Protein AF-0000000085130234 (afdb_homodimer)

Nearest PDB structures (foldseek):
  3f6w-assembly1_A  TM=7.102E-01  e=3.636E-02  Pseudomonas syringae pv. tomato str. DC3000
  6tri-assembly1_B  TM=8.524E-01  e=2.942E-01  Lactococcus phage TP901-1
  3f52-assembly1_A  TM=6.530E-01  e=8.769E-02  Corynebacterium glutamicum
  2axv-assembly1_D  TM=6.036E-01  e=2.019E+00  Enterococcus faecalis
  2grm-assembly2_C-5  TM=6.026E-01  e=2.967E+00  Enterococcus faecalis

Sequence (198 aa):
MPLIELIDKAVAAAGSQVKLAEKMGVKQQEVSSWRTGKRYCTTPTRIELCKIADYDLKVALVEQVIEGLDATDEVQADAAKMLRAVVDAFPNAGYWRRLMPLIELIDKAVAAAGSQVKLAEKMGVKQQEVSSWRTGKRYCTTPTRIELCKIADYDLKVALVEQVIEGLDATDEVQADAAKMLRAVVDAFPNAGYWRRL

InterPro domains:
  IPR001387 Cro/C1-type, helix-turn-helix domain [cd00093] (16-63)
  IPR010982 Lambda repressor-like, DNA-binding domain superfamily [G3DSA:1.10.260.40] (5-67)
  IPR010982 Lambda repressor-like, DNA-binding domain superfamily [SSF47413] (12-58)
  IPR031856 Bacterial antitoxin YdaS-like [PF15943] (7-40)

Structure (mmCIF, N/CA/C/O backbone):
data_AF-0000000085130234-model_v1
#
loop_
_entity.id
_entity.type
_entity.pdbx_description
1 polymer 'Uncharacterized protein'
#
loop_
_atom_site.group_PDB
_atom_site.id
_atom_site.type_symbol
_atom_site.label_atom_id
_atom_site.label_alt_id
_atom_site.label_comp_id
_atom_site.label_asym_id
_atom_site.label_entity_id
_atom_site.label_seq_id
_atom_site.pdbx_PDB_ins_code
_atom_site.Cartn_x
_atom_site.Cartn_y
_atom_site.Cartn_z
_atom_site.occupancy
_atom_site.B_iso_or_equiv
_atom_site.auth_seq_id
_atom_site.auth_comp_id
_atom_site.auth_asym_id
_atom_site.auth_atom_id
_atom_site.pdbx_PDB_model_num
ATOM 1 N N . MET A 1 1 ? 3.146 -6.422 -12.055 1 87.94 1 MET A N 1
ATOM 2 C CA . MET A 1 1 ? 2.205 -6.891 -13.062 1 87.94 1 MET A CA 1
ATOM 3 C C . MET A 1 1 ? 0.786 -6.434 -12.742 1 87.94 1 MET A C 1
ATOM 5 O O . MET A 1 1 ? 0.465 -6.168 -11.578 1 87.94 1 MET A O 1
ATOM 9 N N . PRO A 1 2 ? -0.104 -6.332 -13.898 1 92.5 2 PRO A N 1
ATOM 10 C CA . PRO A 1 2 ? -1.509 -6.02 -13.625 1 92.5 2 PRO A CA 1
ATOM 11 C C . PRO A 1 2 ? -2.205 -7.102 -12.797 1 92.5 2 PRO A C 1
ATOM 13 O O . PRO A 1 2 ? -1.809 -8.266 -12.844 1 92.5 2 PRO A O 1
ATOM 16 N N . LEU A 1 3 ? -3.205 -6.676 -12.023 1 94.75 3 LEU A N 1
ATOM 17 C CA . LEU A 1 3 ? -3.908 -7.598 -11.133 1 94.75 3 LEU A CA 1
ATOM 18 C C . LEU A 1 3 ? -4.449 -8.789 -11.914 1 94.75 3 LEU A C 1
ATOM 20 O O . LEU A 1 3 ? -4.352 -9.93 -11.453 1 94.75 3 LEU A O 1
ATOM 24 N N . ILE A 1 4 ? -5.023 -8.562 -13.07 1 95.75 4 ILE A N 1
ATOM 25 C CA . ILE A 1 4 ? -5.629 -9.625 -13.867 1 95.75 4 ILE A CA 1
ATOM 26 C C . ILE A 1 4 ? -4.578 -10.688 -14.203 1 95.75 4 ILE A C 1
ATOM 28 O O . ILE A 1 4 ? -4.875 -11.883 -14.211 1 95.75 4 ILE A O 1
ATOM 32 N N . GLU A 1 5 ? -3.385 -10.305 -14.492 1 96.06 5 GLU A N 1
ATOM 33 C CA . GLU A 1 5 ? -2.301 -11.242 -14.781 1 96.06 5 GLU A CA 1
ATOM 34 C C . GLU A 1 5 ? -1.93 -12.055 -13.539 1 96.06 5 GLU A C 1
ATOM 36 O O . GLU A 1 5 ? -1.642 -13.25 -13.633 1 96.06 5 GLU A O 1
ATOM 41 N N . LEU A 1 6 ? -1.882 -11.391 -12.391 1 96.31 6 LEU A N 1
ATOM 42 C CA . LEU A 1 6 ? -1.612 -12.102 -11.141 1 96.31 6 LEU A CA 1
ATOM 43 C C . LEU A 1 6 ? -2.674 -13.164 -10.883 1 96.31 6 LEU A C 1
ATOM 45 O O . LEU A 1 6 ? -2.348 -14.281 -10.484 1 96.31 6 LEU A O 1
ATOM 49 N N . ILE A 1 7 ? -3.916 -12.789 -11.141 1 97.44 7 ILE A N 1
ATOM 50 C CA . ILE A 1 7 ? -5.02 -13.727 -10.922 1 97.44 7 ILE A CA 1
ATOM 51 C C . ILE A 1 7 ? -4.91 -14.891 -11.898 1 97.44 7 ILE A C 1
ATOM 53 O O . ILE A 1 7 ? -5.078 -16.047 -11.508 1 97.44 7 ILE A O 1
ATOM 57 N N . ASP A 1 8 ? -4.602 -14.594 -13.094 1 96.88 8 ASP A N 1
ATOM 58 C CA . ASP A 1 8 ? -4.449 -15.656 -14.094 1 96.88 8 ASP A CA 1
ATOM 59 C C . ASP A 1 8 ? -3.326 -16.609 -13.711 1 96.88 8 ASP A C 1
ATOM 61 O O . ASP A 1 8 ? -3.457 -17.828 -13.875 1 96.88 8 ASP A O 1
ATOM 65 N N . LYS A 1 9 ? -2.271 -16.125 -13.227 1 97.06 9 LYS A N 1
ATOM 66 C CA . LYS A 1 9 ? -1.172 -16.953 -12.758 1 97.06 9 LYS A CA 1
ATOM 67 C C . LYS A 1 9 ? -1.61 -17.844 -11.594 1 97.06 9 LYS A C 1
ATOM 69 O O . LYS A 1 9 ? -1.234 -19.016 -11.516 1 97.06 9 LYS A O 1
ATOM 74 N N . ALA A 1 10 ? -2.363 -17.266 -10.719 1 97.81 10 ALA A N 1
ATOM 75 C CA . ALA A 1 10 ? -2.873 -18.031 -9.578 1 97.81 10 ALA A CA 1
ATOM 76 C C . ALA A 1 10 ? -3.822 -19.125 -10.039 1 97.81 10 ALA A C 1
ATOM 78 O O . ALA A 1 10 ? -3.785 -20.25 -9.516 1 97.81 10 ALA A O 1
ATOM 79 N N . VAL A 1 11 ? -4.629 -18.797 -11.023 1 97.56 11 VAL A N 1
ATOM 80 C CA . VAL A 1 11 ? -5.562 -19.781 -11.578 1 97.56 11 VAL A CA 1
ATOM 81 C C . VAL A 1 11 ? -4.789 -20.922 -12.227 1 97.56 11 VAL A C 1
ATOM 83 O O . VAL A 1 11 ? -5.102 -22.094 -12 1 97.56 11 VAL A O 1
ATOM 86 N N . ALA A 1 12 ? -3.797 -20.547 -12.953 1 97.88 12 ALA A N 1
ATOM 87 C CA . ALA A 1 12 ? -2.969 -21.562 -13.602 1 97.88 12 ALA A CA 1
ATOM 88 C C . ALA A 1 12 ? -2.297 -22.469 -12.57 1 97.88 12 ALA A C 1
ATOM 90 O O . ALA A 1 12 ? -2.266 -23.688 -12.734 1 97.88 12 ALA A O 1
ATOM 91 N N . ALA A 1 13 ? -1.809 -21.922 -11.562 1 97.62 13 ALA A N 1
ATOM 92 C CA . ALA A 1 13 ? -1.138 -22.672 -10.5 1 97.62 13 ALA A CA 1
ATOM 93 C C . ALA A 1 13 ? -2.119 -23.578 -9.766 1 97.62 13 ALA A C 1
ATOM 95 O O . ALA A 1 13 ? -1.769 -24.703 -9.367 1 97.62 13 ALA A O 1
ATOM 96 N N . ALA A 1 14 ? -3.32 -23.062 -9.594 1 97.69 14 ALA A N 1
ATOM 97 C CA . ALA A 1 14 ? -4.34 -23.828 -8.883 1 97.69 14 ALA A CA 1
ATOM 98 C C . ALA A 1 14 ? -4.934 -24.906 -9.781 1 97.69 14 ALA A C 1
ATOM 100 O O . ALA A 1 14 ? -5.418 -25.922 -9.289 1 97.69 14 ALA A O 1
ATOM 101 N N . GLY A 1 15 ? -4.984 -24.609 -11.039 1 97.94 15 GLY A N 1
ATOM 102 C CA . GLY A 1 15 ? -5.508 -25.562 -12.016 1 97.94 15 GLY A CA 1
ATOM 103 C C . GLY A 1 15 ? -6.758 -25.062 -12.711 1 97.94 15 GLY A C 1
ATOM 104 O O . GLY A 1 15 ? -7.051 -25.469 -13.836 1 97.94 15 GLY A O 1
ATOM 105 N N . SER A 1 16 ? -7.578 -24.297 -11.992 1 97.44 16 SER A N 1
ATOM 106 C CA . SER A 1 16 ? -8.781 -23.688 -12.547 1 97.44 16 SER A CA 1
ATOM 107 C C . SER A 1 16 ? -9.297 -22.562 -11.648 1 97.44 16 SER A C 1
ATOM 109 O O . SER A 1 16 ? -8.828 -22.406 -10.523 1 97.44 16 SER A O 1
ATOM 111 N N . GLN A 1 17 ? -10.164 -21.766 -12.258 1 97.38 17 GLN A N 1
ATOM 112 C CA . GLN A 1 17 ? -10.758 -20.688 -11.469 1 97.38 17 GLN A CA 1
ATOM 113 C C . GLN A 1 17 ? -11.523 -21.25 -10.266 1 97.38 17 GLN A C 1
ATOM 115 O O . GLN A 1 17 ? -11.477 -20.672 -9.18 1 97.38 17 GLN A O 1
ATOM 120 N N . VAL A 1 18 ? -12.211 -22.391 -10.453 1 97.44 18 VAL A N 1
ATOM 121 C CA . VAL A 1 18 ? -12.969 -23.047 -9.391 1 97.44 18 VAL A CA 1
ATOM 122 C C . VAL A 1 18 ? -12.023 -23.516 -8.289 1 97.44 18 VAL A C 1
ATOM 124 O O . VAL A 1 18 ? -12.289 -23.297 -7.105 1 97.44 18 VAL A O 1
ATOM 127 N N . LYS A 1 19 ? -10.961 -24.062 -8.672 1 98.19 19 LYS A N 1
ATOM 128 C CA . LYS A 1 19 ? -9.984 -24.578 -7.715 1 98.19 19 LYS A CA 1
ATOM 129 C C . LYS A 1 19 ? -9.32 -23.438 -6.953 1 98.19 19 LYS A C 1
ATOM 131 O O . LYS A 1 19 ? -9.039 -23.562 -5.758 1 98.19 19 LYS A O 1
ATOM 136 N N . LEU A 1 20 ? -9.047 -22.391 -7.656 1 98.31 20 LEU A N 1
ATOM 137 C CA . LEU A 1 20 ? -8.492 -21.203 -6.992 1 98.31 20 LEU A CA 1
ATOM 138 C C . LEU A 1 20 ? -9.445 -20.703 -5.91 1 98.31 20 LEU A C 1
ATOM 140 O O . LEU A 1 20 ? -9.023 -20.422 -4.785 1 98.31 20 LEU A O 1
ATOM 144 N N . ALA A 1 21 ? -10.703 -20.578 -6.25 1 98.19 21 ALA A N 1
ATOM 145 C CA . ALA A 1 21 ? -11.719 -20.109 -5.309 1 98.19 21 ALA A CA 1
ATOM 146 C C . ALA A 1 21 ? -11.766 -21 -4.066 1 98.19 21 ALA A C 1
ATOM 148 O O . ALA A 1 21 ? -11.836 -20.5 -2.941 1 98.19 21 ALA A O 1
ATOM 149 N N . GLU A 1 22 ? -11.68 -22.281 -4.25 1 97.81 22 GLU A N 1
ATOM 150 C CA . GLU A 1 22 ? -11.688 -23.234 -3.15 1 97.81 22 GLU A CA 1
ATOM 151 C C . GLU A 1 22 ? -10.477 -23.047 -2.242 1 97.81 22 GLU A C 1
ATOM 153 O O . GLU A 1 22 ? -10.609 -23.016 -1.017 1 97.81 22 GLU A O 1
ATOM 158 N N . LYS A 1 23 ? -9.328 -22.875 -2.873 1 97.19 23 LYS A N 1
ATOM 159 C CA . LYS A 1 23 ? -8.094 -22.672 -2.121 1 97.19 23 LYS A CA 1
ATOM 160 C C . LYS A 1 23 ? -8.164 -21.406 -1.274 1 97.19 23 LYS A C 1
ATOM 162 O O . LYS A 1 23 ? -7.594 -21.359 -0.182 1 97.19 23 LYS A O 1
ATOM 167 N N . MET A 1 24 ? -8.891 -20.453 -1.764 1 97.31 24 MET A N 1
ATOM 168 C CA . MET A 1 24 ? -8.961 -19.172 -1.089 1 97.31 24 MET A CA 1
ATOM 169 C C . MET A 1 24 ? -10.164 -19.109 -0.146 1 97.31 24 MET A C 1
ATOM 171 O O . MET A 1 24 ? -10.328 -18.141 0.597 1 97.31 24 MET A O 1
ATOM 175 N N . GLY A 1 25 ? -10.977 -20.062 -0.188 1 97.38 25 GLY A N 1
ATOM 176 C CA . GLY A 1 25 ? -12.141 -20.125 0.684 1 97.38 25 GLY A CA 1
ATOM 177 C C . GLY A 1 25 ? -13.234 -19.141 0.291 1 97.38 25 GLY A C 1
ATOM 178 O O . GLY A 1 25 ? -13.898 -18.562 1.154 1 97.38 25 GLY A O 1
ATOM 179 N N . VAL A 1 26 ? -13.344 -18.875 -0.995 1 97.25 26 VAL A N 1
ATOM 180 C CA . VAL A 1 26 ? -14.359 -17.953 -1.49 1 97.25 26 VAL A CA 1
ATOM 181 C C . VAL A 1 26 ? -15.164 -18.609 -2.602 1 97.25 26 VAL A C 1
ATOM 183 O O . VAL A 1 26 ? -14.859 -19.734 -3.016 1 97.25 26 VAL A O 1
ATOM 186 N N . LYS A 1 27 ? -16.141 -17.984 -3.033 1 97.06 27 LYS A N 1
ATOM 187 C CA . LYS A 1 27 ? -16.906 -18.438 -4.184 1 97.06 27 LYS A CA 1
ATOM 188 C C . LYS A 1 27 ? -16.234 -18.062 -5.492 1 97.06 27 LYS A C 1
ATOM 190 O O . LYS A 1 27 ? -15.57 -17.016 -5.578 1 97.06 27 LYS A O 1
ATOM 195 N N . GLN A 1 28 ? -16.484 -18.875 -6.496 1 95.5 28 GLN A N 1
ATOM 196 C CA . GLN A 1 28 ? -15.891 -18.625 -7.805 1 95.5 28 GLN A CA 1
ATOM 197 C C . GLN A 1 28 ? -16.281 -17.25 -8.336 1 95.5 28 GLN A C 1
ATOM 199 O O . GLN A 1 28 ? -15.5 -16.594 -9.023 1 95.5 28 GLN A O 1
ATOM 204 N N . GLN A 1 29 ? -17.422 -16.812 -7.945 1 96.69 29 GLN A N 1
ATOM 205 C CA . GLN A 1 29 ? -17.922 -15.516 -8.383 1 96.69 29 GLN A CA 1
ATOM 206 C C . GLN A 1 29 ? -17.031 -14.391 -7.875 1 96.69 29 GLN A C 1
ATOM 208 O O . GLN A 1 29 ? -16.922 -13.344 -8.516 1 96.69 29 GLN A O 1
ATOM 213 N N . GLU A 1 30 ? -16.438 -14.578 -6.754 1 96.81 30 GLU A N 1
ATOM 214 C CA . GLU A 1 30 ? -15.539 -13.57 -6.195 1 96.81 30 GLU A CA 1
ATOM 215 C C . GLU A 1 30 ? -14.281 -13.422 -7.043 1 96.81 30 GLU A C 1
ATOM 217 O O . GLU A 1 30 ? -13.844 -12.297 -7.32 1 96.81 30 GLU A O 1
ATOM 222 N N . VAL A 1 31 ? -13.766 -14.531 -7.441 1 96.88 31 VAL A N 1
ATOM 223 C CA . VAL A 1 31 ? -12.586 -14.516 -8.297 1 96.88 31 VAL A CA 1
ATOM 224 C C . VAL A 1 31 ? -12.914 -13.797 -9.609 1 96.88 31 VAL A C 1
ATOM 226 O O . VAL A 1 31 ? -12.148 -12.961 -10.078 1 96.88 31 VAL A O 1
ATOM 229 N N . SER A 1 32 ? -14.031 -14.117 -10.141 1 95.69 32 SER A N 1
ATOM 230 C CA . SER A 1 32 ? -14.484 -13.469 -11.367 1 95.69 32 SER A CA 1
ATOM 231 C C . SER A 1 32 ? -14.625 -11.961 -11.172 1 95.69 32 SER A C 1
ATOM 233 O O . SER A 1 32 ? -14.25 -11.18 -12.047 1 95.69 32 SER A O 1
ATOM 235 N N . SER A 1 33 ? -15.164 -11.594 -10.039 1 96.44 33 SER A N 1
ATOM 236 C CA . SER A 1 33 ? -15.383 -10.18 -9.75 1 96.44 33 SER A CA 1
ATOM 237 C C . SER A 1 33 ? -14.062 -9.422 -9.648 1 96.44 33 SER A C 1
ATOM 239 O O . SER A 1 33 ? -13.977 -8.266 -10.047 1 96.44 33 SER A O 1
ATOM 241 N N . TRP A 1 34 ? -13.023 -10.031 -9.172 1 95.31 34 TRP A N 1
ATOM 242 C CA . TRP A 1 34 ? -11.703 -9.406 -9.148 1 95.31 34 TRP A CA 1
ATOM 243 C C . TRP A 1 34 ? -11.141 -9.266 -10.562 1 95.31 34 TRP A C 1
ATOM 245 O O . TRP A 1 34 ? -10.602 -8.219 -10.922 1 95.31 34 TRP A O 1
ATOM 255 N N . ARG A 1 35 ? -11.344 -10.297 -11.312 1 93.19 35 ARG A N 1
ATOM 256 C CA . ARG A 1 35 ? -10.812 -10.344 -12.672 1 93.19 35 ARG A CA 1
ATOM 257 C C . ARG A 1 35 ? -11.438 -9.258 -13.547 1 93.19 35 ARG A C 1
ATOM 259 O O . ARG A 1 35 ? -10.758 -8.672 -14.391 1 93.19 35 ARG A O 1
ATOM 266 N N . THR A 1 36 ? -12.703 -8.984 -13.258 1 92.94 36 THR A N 1
ATOM 267 C CA . THR A 1 36 ? -13.43 -8.031 -14.094 1 92.94 36 THR A CA 1
ATOM 268 C C . THR A 1 36 ? -13.406 -6.641 -13.469 1 92.94 36 THR A C 1
ATOM 270 O O . THR A 1 36 ? -13.93 -5.688 -14.055 1 92.94 36 THR A O 1
ATOM 273 N N . GLY A 1 37 ? -12.867 -6.551 -12.312 1 91 37 GLY A N 1
ATOM 274 C CA . GLY A 1 37 ? -12.766 -5.254 -11.664 1 91 37 GLY A CA 1
ATOM 275 C C . GLY A 1 37 ? -14.023 -4.863 -10.914 1 91 37 GLY A C 1
ATOM 276 O O . GLY A 1 37 ? -14.125 -3.74 -10.414 1 91 37 GLY A O 1
ATOM 277 N N . LYS A 1 38 ? -14.93 -5.715 -10.789 1 93.94 38 LYS A N 1
ATOM 278 C CA . LYS A 1 38 ? -16.188 -5.438 -10.086 1 93.94 38 LYS A CA 1
ATOM 279 C C . LYS A 1 38 ? -15.969 -5.367 -8.578 1 93.94 38 LYS A C 1
ATOM 281 O O . LYS A 1 38 ? -16.75 -4.734 -7.863 1 93.94 38 LYS A O 1
ATOM 286 N N . ARG A 1 39 ? -14.969 -6.051 -8.055 1 93.19 39 ARG A N 1
ATOM 287 C CA . ARG A 1 39 ? -14.602 -6.02 -6.645 1 93.19 39 ARG A CA 1
ATOM 288 C C . ARG A 1 39 ? -13.141 -5.629 -6.469 1 93.19 39 ARG A C 1
ATOM 290 O O . ARG A 1 39 ? -12.281 -6.07 -7.23 1 93.19 39 ARG A O 1
ATOM 297 N N . TYR A 1 40 ? -12.992 -4.883 -5.516 1 90.31 40 TYR A N 1
ATOM 298 C CA . TYR A 1 40 ? -11.633 -4.477 -5.188 1 90.31 40 TYR A CA 1
ATOM 299 C C . TYR A 1 40 ? -10.859 -5.621 -4.543 1 90.31 40 TYR A C 1
ATOM 301 O O . TYR A 1 40 ? -11.406 -6.348 -3.707 1 90.31 40 TYR A O 1
ATOM 309 N N . CYS A 1 41 ? -9.617 -5.789 -5.023 1 94.19 41 CYS A N 1
ATOM 310 C CA . CYS A 1 41 ? -8.727 -6.773 -4.426 1 94.19 41 CYS A CA 1
ATOM 311 C C . CYS A 1 41 ? -8.07 -6.223 -3.164 1 94.19 41 CYS A C 1
ATOM 313 O O . CYS A 1 41 ? -7.203 -5.352 -3.238 1 94.19 41 CYS A O 1
ATOM 315 N N . THR A 1 42 ? -8.453 -6.742 -2.068 1 93.12 42 THR A N 1
ATOM 316 C CA . THR A 1 42 ? -7.887 -6.262 -0.812 1 93.12 42 THR A CA 1
ATOM 317 C C . THR A 1 42 ? -6.453 -6.758 -0.639 1 93.12 42 THR A C 1
ATOM 319 O O . THR A 1 42 ? -6 -7.633 -1.378 1 93.12 42 THR A O 1
ATOM 322 N N . THR A 1 43 ? -5.805 -6.121 0.295 1 93.69 43 THR A N 1
ATOM 323 C CA . THR A 1 43 ? -4.418 -6.508 0.538 1 93.69 43 THR A CA 1
ATOM 324 C C . THR A 1 43 ? -4.328 -7.969 0.969 1 93.69 43 THR A C 1
ATOM 326 O O . THR A 1 43 ? -3.529 -8.734 0.425 1 93.69 43 THR A O 1
ATOM 329 N N . PRO A 1 44 ? -5.199 -8.461 1.855 1 94.19 44 PRO A N 1
ATOM 330 C CA . PRO A 1 44 ? -5.141 -9.883 2.205 1 94.19 44 PRO A CA 1
ATOM 331 C C . PRO A 1 44 ? -5.367 -10.797 1.003 1 94.19 44 PRO A C 1
ATOM 333 O O . PRO A 1 44 ? -4.695 -11.82 0.863 1 94.19 44 PRO A O 1
ATOM 336 N N . THR A 1 45 ? -6.273 -10.398 0.211 1 96 45 THR A N 1
ATOM 337 C CA . THR A 1 45 ? -6.527 -11.18 -0.997 1 96 45 THR A CA 1
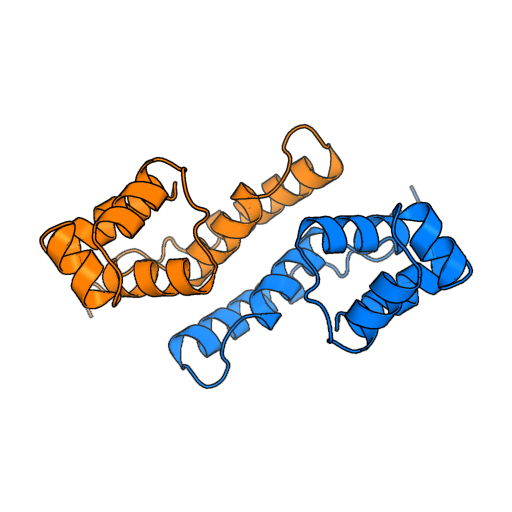ATOM 338 C C . THR A 1 45 ? -5.293 -11.211 -1.893 1 96 45 THR A C 1
ATOM 340 O O . THR A 1 45 ? -4.906 -12.266 -2.393 1 96 45 THR A O 1
ATOM 343 N N . ARG A 1 46 ? -4.676 -10.086 -2.072 1 96.38 46 ARG A N 1
ATOM 344 C CA . ARG A 1 46 ? -3.475 -9.984 -2.898 1 96.38 46 ARG A CA 1
ATOM 345 C C . ARG A 1 46 ? -2.357 -10.859 -2.348 1 96.38 46 ARG A C 1
ATOM 347 O O . ARG A 1 46 ? -1.645 -11.523 -3.107 1 96.38 46 ARG A O 1
ATOM 354 N N . ILE A 1 47 ? -2.281 -10.906 -1.133 1 96.56 47 ILE A N 1
ATOM 355 C CA . ILE A 1 47 ? -1.272 -11.727 -0.474 1 96.56 47 ILE A CA 1
ATOM 356 C C . ILE A 1 47 ? -1.516 -13.203 -0.801 1 96.56 47 ILE A C 1
ATOM 358 O O . ILE A 1 47 ? -0.592 -13.914 -1.193 1 96.56 47 ILE A O 1
ATOM 362 N N . GLU A 1 48 ? -2.742 -13.594 -0.674 1 96.69 48 GLU A N 1
ATOM 363 C CA . GLU A 1 48 ? -3.078 -14.984 -0.958 1 96.69 48 GLU A CA 1
ATOM 364 C C . GLU A 1 48 ? -2.816 -15.328 -2.422 1 96.69 48 GLU A C 1
ATOM 366 O O . GLU A 1 48 ? -2.291 -16.391 -2.73 1 96.69 48 GLU A O 1
ATOM 371 N N . LEU A 1 49 ? -3.162 -14.445 -3.23 1 97.31 49 LEU A N 1
ATOM 372 C CA . LEU A 1 49 ? -2.922 -14.641 -4.656 1 97.31 49 LEU A CA 1
ATOM 373 C C . LEU A 1 49 ? -1.431 -14.781 -4.941 1 97.31 49 LEU A C 1
ATOM 375 O O . LEU A 1 49 ? -1.024 -15.633 -5.734 1 97.31 49 LEU A O 1
ATOM 379 N N . CYS A 1 50 ? -0.672 -13.992 -4.312 1 96.31 50 CYS A N 1
ATOM 380 C CA . CYS A 1 50 ? 0.773 -14.055 -4.5 1 96.31 50 CYS A CA 1
ATOM 381 C C . CYS A 1 50 ? 1.326 -15.398 -4.047 1 96.31 50 CYS A C 1
ATOM 383 O O . CYS A 1 50 ? 2.182 -15.984 -4.715 1 96.31 50 CYS A O 1
ATOM 385 N N . LYS A 1 51 ? 0.814 -15.875 -2.953 1 95.88 51 LYS A N 1
ATOM 386 C CA . LYS A 1 51 ? 1.26 -17.156 -2.43 1 95.88 51 LYS A CA 1
ATOM 387 C C . LYS A 1 51 ? 0.974 -18.281 -3.422 1 95.88 51 LYS A C 1
ATOM 389 O O . LYS A 1 51 ? 1.844 -19.109 -3.697 1 95.88 51 LYS A O 1
ATOM 394 N N . ILE A 1 52 ? -0.171 -18.25 -3.951 1 96.88 52 ILE A N 1
ATOM 395 C CA . ILE A 1 52 ? -0.601 -19.328 -4.848 1 96.88 52 ILE A CA 1
ATOM 396 C C . ILE A 1 52 ? 0.141 -19.203 -6.18 1 96.88 52 ILE A C 1
ATOM 398 O O . ILE A 1 52 ? 0.571 -20.219 -6.746 1 96.88 52 ILE A O 1
ATOM 402 N N . ALA A 1 53 ? 0.351 -17.984 -6.641 1 97 53 ALA A N 1
ATOM 403 C CA . ALA A 1 53 ? 0.976 -17.734 -7.938 1 97 53 ALA A CA 1
ATOM 404 C C . ALA A 1 53 ? 2.498 -17.75 -7.824 1 97 53 ALA A C 1
ATOM 406 O O . ALA A 1 53 ? 3.201 -17.656 -8.836 1 97 53 ALA A O 1
ATOM 407 N N . ASP A 1 54 ? 2.967 -17.844 -6.648 1 94.19 54 ASP A N 1
ATOM 408 C CA . ASP A 1 54 ? 4.398 -17.75 -6.391 1 94.19 54 ASP A CA 1
ATOM 409 C C . ASP A 1 54 ? 4.973 -16.453 -6.949 1 94.19 54 ASP A C 1
ATOM 411 O O . ASP A 1 54 ? 5.961 -16.469 -7.684 1 94.19 54 ASP A O 1
ATOM 415 N N . TYR A 1 55 ? 4.391 -15.422 -6.641 1 94.31 55 TYR A N 1
ATOM 416 C CA . TYR A 1 55 ? 4.801 -14.078 -7.043 1 94.31 55 TYR A CA 1
ATOM 417 C C . TYR A 1 55 ? 5.387 -13.312 -5.863 1 94.31 55 TYR A C 1
ATOM 419 O O . TYR A 1 55 ? 4.973 -13.508 -4.719 1 94.31 55 TYR A O 1
ATOM 427 N N . ASP A 1 56 ? 6.348 -12.477 -6.156 1 93.56 56 ASP A N 1
ATOM 428 C CA . ASP A 1 56 ? 7.051 -11.742 -5.109 1 93.56 56 ASP A CA 1
ATOM 429 C C . ASP A 1 56 ? 6.098 -10.805 -4.367 1 93.56 56 ASP A C 1
ATOM 431 O O . ASP A 1 56 ? 5.559 -9.867 -4.953 1 93.56 56 ASP A O 1
ATOM 435 N N . LEU A 1 57 ? 5.934 -11.047 -3.148 1 94.44 57 LEU A N 1
ATOM 436 C CA . LEU A 1 57 ? 4.953 -10.336 -2.334 1 94.44 57 LEU A CA 1
ATOM 437 C C . LEU A 1 57 ? 5.297 -8.852 -2.25 1 94.44 57 LEU A C 1
ATOM 439 O O . LEU A 1 57 ? 4.418 -7.996 -2.381 1 94.44 57 LEU A O 1
ATOM 443 N N . LYS A 1 58 ? 6.531 -8.477 -2.049 1 93.19 58 LYS A N 1
ATOM 444 C CA . LYS A 1 58 ? 6.953 -7.086 -1.931 1 93.19 58 LYS A CA 1
ATOM 445 C C . LYS A 1 58 ? 6.582 -6.293 -3.18 1 93.19 58 LYS A C 1
ATOM 447 O O . LYS A 1 58 ? 6.035 -5.191 -3.08 1 93.19 58 LYS A O 1
ATOM 452 N N . VAL A 1 59 ? 6.898 -6.945 -4.273 1 93.69 59 VAL A N 1
ATOM 453 C CA . VAL A 1 59 ? 6.605 -6.316 -5.559 1 93.69 59 VAL A CA 1
ATOM 454 C C . VAL A 1 59 ? 5.102 -6.098 -5.699 1 93.69 59 VAL A C 1
ATOM 456 O O . VAL A 1 59 ? 4.656 -4.988 -6.004 1 93.69 59 VAL A O 1
ATOM 459 N N . ALA A 1 60 ? 4.398 -7.133 -5.367 1 95.31 60 ALA A N 1
ATOM 460 C CA . ALA A 1 60 ? 2.947 -7.098 -5.531 1 95.31 60 ALA A CA 1
ATOM 461 C C . ALA A 1 60 ? 2.322 -6.008 -4.668 1 95.31 60 ALA A C 1
ATOM 463 O O . ALA A 1 60 ? 1.374 -5.34 -5.086 1 95.31 60 ALA A O 1
ATOM 464 N N . LEU A 1 61 ? 2.844 -5.852 -3.516 1 95.25 61 LEU A N 1
ATOM 465 C CA . LEU A 1 61 ? 2.266 -4.898 -2.572 1 95.25 61 LEU A CA 1
ATOM 466 C C . LEU A 1 61 ? 2.549 -3.465 -3.004 1 95.25 61 LEU A C 1
ATOM 468 O O . LEU A 1 61 ? 1.673 -2.6 -2.914 1 95.25 61 LEU A O 1
ATOM 472 N N . VAL A 1 62 ? 3.707 -3.215 -3.488 1 94.19 62 VAL A N 1
ATOM 473 C CA . VAL A 1 62 ? 4.031 -1.885 -3.992 1 94.19 62 VAL A CA 1
ATOM 474 C C . VAL A 1 62 ? 3.201 -1.589 -5.238 1 94.19 62 VAL A C 1
ATOM 476 O O . VAL A 1 62 ? 2.693 -0.478 -5.406 1 94.19 62 VAL A O 1
ATOM 479 N N . GLU A 1 63 ? 3.072 -2.586 -6.066 1 94.75 63 GLU A N 1
ATOM 480 C CA . GLU A 1 63 ? 2.236 -2.436 -7.254 1 94.75 63 GLU A CA 1
ATOM 481 C C . GLU A 1 63 ? 0.802 -2.078 -6.875 1 94.75 63 GLU A C 1
ATOM 483 O O . GLU A 1 63 ? 0.167 -1.257 -7.539 1 94.75 63 GLU A O 1
ATOM 488 N N . GLN A 1 64 ? 0.332 -2.746 -5.859 1 94.69 64 GLN A N 1
ATOM 489 C CA . GLN A 1 64 ? -1.023 -2.457 -5.402 1 94.69 64 GLN A CA 1
ATOM 490 C C . GLN A 1 64 ? -1.176 -0.987 -5.023 1 94.69 64 GLN A C 1
ATOM 492 O O . GLN A 1 64 ? -2.193 -0.364 -5.332 1 94.69 64 GLN A O 1
ATOM 497 N N . VAL A 1 65 ? -0.205 -0.437 -4.328 1 94.44 65 VAL A N 1
ATOM 498 C CA . VAL A 1 65 ? -0.225 0.972 -3.949 1 94.44 65 VAL A CA 1
ATOM 499 C C . VAL A 1 65 ? -0.272 1.843 -5.203 1 94.44 65 VAL A C 1
ATOM 501 O O . VAL A 1 65 ? -1.095 2.758 -5.301 1 94.44 65 VAL A O 1
ATOM 504 N N . ILE A 1 66 ? 0.537 1.556 -6.113 1 95 66 ILE A N 1
ATOM 505 C CA . ILE A 1 66 ? 0.644 2.338 -7.34 1 95 66 ILE A CA 1
ATOM 506 C C . ILE A 1 66 ? -0.697 2.338 -8.07 1 95 66 ILE A C 1
ATOM 508 O O . ILE A 1 66 ? -1.146 3.379 -8.555 1 95 66 ILE A O 1
ATOM 512 N N . GLU A 1 67 ? -1.345 1.195 -8.094 1 93.5 67 GLU A N 1
ATOM 513 C CA . GLU A 1 67 ? -2.617 1.032 -8.797 1 93.5 67 GLU A CA 1
ATOM 514 C C . GLU A 1 67 ? -3.686 1.958 -8.219 1 93.5 67 GLU A C 1
ATOM 516 O O . GLU A 1 67 ? -4.613 2.355 -8.922 1 93.5 67 GLU A O 1
ATOM 521 N N . GLY A 1 68 ? -3.555 2.277 -6.988 1 92.12 68 GLY A N 1
ATOM 522 C CA . GLY A 1 68 ? -4.562 3.08 -6.312 1 92.12 68 GLY A CA 1
ATOM 523 C C . GLY A 1 68 ? -4.297 4.57 -6.406 1 92.12 68 GLY A C 1
ATOM 524 O O . GLY A 1 68 ? -5.098 5.379 -5.934 1 92.12 68 GLY A O 1
ATOM 525 N N . LEU A 1 69 ? -3.234 4.961 -7.008 1 94.81 69 LEU A N 1
ATOM 526 C CA . LEU A 1 69 ? -2.861 6.367 -7.07 1 94.81 69 LEU A CA 1
ATOM 527 C C . LEU A 1 69 ? -3.484 7.043 -8.289 1 94.81 69 LEU A C 1
ATOM 529 O O . LEU A 1 69 ? -3.668 6.402 -9.328 1 94.81 69 LEU A O 1
ATOM 533 N N . ASP A 1 70 ? -3.805 8.305 -8.094 1 95.56 70 ASP A N 1
ATOM 534 C CA . ASP A 1 70 ? -4.402 9.109 -9.156 1 95.56 70 ASP A CA 1
ATOM 535 C C . ASP A 1 70 ? -3.33 9.719 -10.062 1 95.56 70 ASP A C 1
ATOM 537 O O . ASP A 1 70 ? -2.656 10.672 -9.672 1 95.56 70 ASP A O 1
ATOM 541 N N . ALA A 1 71 ? -3.246 9.234 -11.273 1 94.12 71 ALA A N 1
ATOM 542 C CA . ALA A 1 71 ? -2.195 9.648 -12.195 1 94.12 71 ALA A CA 1
ATOM 543 C C . ALA A 1 71 ? -2.385 11.094 -12.633 1 94.12 71 ALA A C 1
ATOM 545 O O . ALA A 1 71 ? -1.461 11.719 -13.164 1 94.12 71 ALA A O 1
ATOM 546 N N . THR A 1 72 ? -3.547 11.664 -12.461 1 96.5 72 THR A N 1
ATOM 547 C CA . THR A 1 72 ? -3.824 13.023 -12.891 1 96.5 72 THR A CA 1
ATOM 548 C C . THR A 1 72 ? -3.354 14.031 -11.844 1 96.5 72 THR A C 1
ATOM 550 O O . THR A 1 72 ? -3.275 15.227 -12.117 1 96.5 72 THR A O 1
ATOM 553 N N . ASP A 1 73 ? -3.145 13.578 -10.648 1 95.94 73 ASP A N 1
ATOM 554 C CA . ASP A 1 73 ? -2.559 14.398 -9.594 1 95.94 73 ASP A CA 1
ATOM 555 C C . ASP A 1 73 ? -1.032 14.344 -9.641 1 95.94 73 ASP A C 1
ATOM 557 O O . ASP A 1 73 ? -0.439 13.273 -9.5 1 95.94 73 ASP A O 1
ATOM 561 N N . GLU A 1 74 ? -0.432 15.492 -9.789 1 95.44 74 GLU A N 1
ATOM 562 C CA . GLU A 1 74 ? 1.006 15.539 -10.031 1 95.44 74 GLU A CA 1
ATOM 563 C C . GLU A 1 74 ? 1.782 14.906 -8.883 1 95.44 74 GLU A C 1
ATOM 565 O O . GLU A 1 74 ? 2.77 14.203 -9.102 1 95.44 74 GLU A O 1
ATOM 570 N N . VAL A 1 75 ? 1.447 15.219 -7.68 1 93.75 75 VAL A N 1
ATOM 571 C CA . VAL A 1 75 ? 2.137 14.695 -6.508 1 93.75 75 VAL A CA 1
ATOM 572 C C . VAL A 1 75 ? 2.016 13.172 -6.48 1 93.75 75 VAL A C 1
ATOM 574 O O . VAL A 1 75 ? 3.004 12.469 -6.254 1 93.75 75 VAL A O 1
ATOM 577 N N . GLN A 1 76 ? 0.868 12.664 -6.762 1 96.12 76 GLN A N 1
ATOM 578 C CA . GLN A 1 76 ? 0.634 11.227 -6.766 1 96.12 76 GLN A CA 1
ATOM 579 C C . GLN A 1 76 ? 1.326 10.562 -7.949 1 96.12 76 GLN A C 1
ATOM 581 O O . GLN A 1 76 ? 1.837 9.445 -7.832 1 96.12 76 GLN A O 1
ATOM 586 N N . ALA A 1 77 ? 1.308 11.305 -9.047 1 96.25 77 ALA A N 1
ATOM 587 C CA . ALA A 1 77 ? 1.982 10.766 -10.227 1 96.25 77 ALA A CA 1
ATOM 588 C C . ALA A 1 77 ? 3.48 10.609 -9.977 1 96.25 77 ALA A C 1
ATOM 590 O O . ALA A 1 77 ? 4.086 9.617 -10.391 1 96.25 77 ALA A O 1
ATOM 591 N N . ASP A 1 78 ? 3.988 11.602 -9.305 1 94.88 78 ASP A N 1
ATOM 592 C CA . ASP A 1 78 ? 5.406 11.539 -8.961 1 94.88 78 ASP A CA 1
ATOM 593 C C . ASP A 1 78 ? 5.688 10.406 -7.984 1 94.88 78 ASP A C 1
ATOM 595 O O . ASP A 1 78 ? 6.68 9.688 -8.125 1 94.88 78 ASP A O 1
ATOM 599 N N . ALA A 1 79 ? 4.879 10.297 -7.039 1 94.06 79 ALA A N 1
ATOM 600 C CA . ALA A 1 79 ? 5.027 9.203 -6.086 1 94.06 79 ALA A CA 1
ATOM 601 C C . ALA A 1 79 ? 4.973 7.848 -6.793 1 94.06 79 ALA A C 1
ATOM 603 O O . ALA A 1 79 ? 5.785 6.965 -6.52 1 94.06 79 ALA A O 1
ATOM 604 N N . ALA A 1 80 ? 4.055 7.672 -7.695 1 95.69 80 ALA A N 1
ATOM 605 C CA . ALA A 1 80 ? 3.908 6.426 -8.445 1 95.69 80 ALA A CA 1
ATOM 606 C C . ALA A 1 80 ? 5.176 6.113 -9.234 1 95.69 80 ALA A C 1
ATOM 608 O O . ALA A 1 80 ? 5.625 4.965 -9.266 1 95.69 80 ALA A O 1
ATOM 609 N N . LYS A 1 81 ? 5.691 7.102 -9.805 1 94.81 81 LYS A N 1
ATOM 610 C CA . LYS A 1 81 ? 6.91 6.926 -10.594 1 94.81 81 LYS A CA 1
ATOM 611 C C . LYS A 1 81 ? 8.062 6.441 -9.719 1 94.81 81 LYS A C 1
ATOM 613 O O . LYS A 1 81 ? 8.789 5.52 -10.094 1 94.81 81 LYS A O 1
ATOM 618 N N . MET A 1 82 ? 8.219 7.016 -8.617 1 91.88 82 MET A N 1
ATOM 619 C CA . MET A 1 82 ? 9.289 6.633 -7.699 1 91.88 82 MET A CA 1
ATOM 620 C C . MET A 1 82 ? 9.07 5.223 -7.164 1 91.88 82 MET A C 1
ATOM 622 O O . MET A 1 82 ? 10.016 4.441 -7.055 1 91.88 82 MET A O 1
ATOM 626 N N . LEU A 1 83 ? 7.891 4.941 -6.867 1 93.44 83 LEU A N 1
ATOM 627 C CA . LEU A 1 83 ? 7.574 3.607 -6.371 1 93.44 83 LEU A CA 1
ATOM 628 C C . LEU A 1 83 ? 7.797 2.559 -7.453 1 93.44 83 LEU A C 1
ATOM 630 O O . LEU A 1 83 ? 8.219 1.438 -7.16 1 93.44 83 LEU A O 1
ATOM 634 N N . ARG A 1 84 ? 7.477 2.941 -8.648 1 93.19 84 ARG A N 1
ATOM 635 C CA . ARG A 1 84 ? 7.738 2.025 -9.75 1 93.19 84 ARG A CA 1
ATOM 636 C C . ARG A 1 84 ? 9.227 1.728 -9.875 1 93.19 84 ARG A C 1
ATOM 638 O O . ARG A 1 84 ? 9.617 0.6 -10.188 1 93.19 84 ARG A O 1
ATOM 645 N N . ALA A 1 85 ? 10.031 2.725 -9.648 1 89.25 85 ALA A N 1
ATOM 646 C CA . ALA A 1 85 ? 11.484 2.539 -9.672 1 89.25 85 ALA A CA 1
ATOM 647 C C . ALA A 1 85 ? 11.93 1.569 -8.578 1 89.25 85 ALA A C 1
ATOM 649 O O . ALA A 1 85 ? 12.867 0.793 -8.773 1 89.25 85 ALA A O 1
ATOM 650 N N . VAL A 1 86 ? 11.281 1.638 -7.48 1 86.75 86 VAL A N 1
ATOM 651 C CA . VAL A 1 86 ? 11.562 0.72 -6.379 1 86.75 86 VAL A CA 1
ATOM 652 C C . VAL A 1 86 ? 11.219 -0.708 -6.801 1 86.75 86 VAL A C 1
ATOM 654 O O . VAL A 1 86 ? 12 -1.633 -6.574 1 86.75 86 VAL A O 1
ATOM 657 N N . VAL A 1 87 ? 10.102 -0.916 -7.402 1 89.94 87 VAL A N 1
ATOM 658 C CA . VAL A 1 87 ? 9.672 -2.221 -7.895 1 89.94 87 VAL A CA 1
ATOM 659 C C . VAL A 1 87 ? 10.695 -2.758 -8.898 1 89.94 87 VAL A C 1
ATOM 661 O O . VAL A 1 87 ? 11.039 -3.941 -8.859 1 89.94 87 VAL A O 1
ATOM 664 N N . ASP A 1 88 ? 11.156 -1.852 -9.695 1 86.88 88 ASP A N 1
ATOM 665 C CA . ASP A 1 88 ? 12.094 -2.246 -10.742 1 86.88 88 ASP A CA 1
ATOM 666 C C . ASP A 1 88 ? 13.438 -2.65 -10.148 1 86.88 88 ASP A C 1
ATOM 668 O O . ASP A 1 88 ? 14.188 -3.418 -10.758 1 86.88 88 ASP A O 1
ATOM 672 N N . ALA A 1 89 ? 13.758 -2.105 -9.055 1 78.56 89 ALA A N 1
ATOM 673 C CA . ALA A 1 89 ? 15.016 -2.408 -8.375 1 78.56 89 ALA A CA 1
ATOM 674 C C . ALA A 1 89 ? 14.953 -3.771 -7.691 1 78.56 89 ALA A C 1
ATOM 676 O O . ALA A 1 89 ? 15.992 -4.355 -7.367 1 78.56 89 ALA A O 1
ATOM 677 N N . PHE A 1 90 ? 13.672 -4.098 -7.332 1 75.56 90 PHE A N 1
ATOM 678 C CA . PHE A 1 90 ? 13.508 -5.402 -6.699 1 75.56 90 PHE A CA 1
ATOM 679 C C . PHE A 1 90 ? 13.75 -6.523 -7.703 1 75.56 90 PHE A C 1
ATOM 681 O O . PHE A 1 90 ? 13.32 -6.438 -8.852 1 75.56 90 PHE A O 1
ATOM 688 N N . PRO A 1 91 ? 14.844 -7.184 -7.727 1 58.66 91 PRO A N 1
ATOM 689 C CA . PRO A 1 91 ? 15.047 -8.289 -8.664 1 58.66 91 PRO A CA 1
ATOM 690 C C . PRO A 1 91 ? 13.766 -9.078 -8.938 1 58.66 91 PRO A C 1
ATOM 692 O O . PRO A 1 91 ? 12.875 -9.117 -8.086 1 58.66 91 PRO A O 1
ATOM 695 N N . ASN A 1 92 ? 13.133 -8.961 -10.141 1 52.06 92 ASN A N 1
ATOM 696 C CA . ASN A 1 92 ? 12.031 -9.867 -10.438 1 52.06 92 ASN A CA 1
ATOM 697 C C . ASN A 1 92 ? 12.078 -11.117 -9.562 1 52.06 92 ASN A C 1
ATOM 699 O O . ASN A 1 92 ? 12.977 -11.945 -9.711 1 52.06 92 ASN A O 1
ATOM 703 N N . ALA A 1 93 ? 11.914 -10.984 -8.328 1 44.56 93 ALA A N 1
ATOM 704 C CA . ALA A 1 93 ? 11.875 -12.266 -7.625 1 44.56 93 ALA A CA 1
ATOM 705 C C . ALA A 1 93 ? 11.172 -13.328 -8.469 1 44.56 93 ALA A C 1
ATOM 707 O O . ALA A 1 93 ? 9.945 -13.305 -8.617 1 44.56 93 ALA A O 1
ATOM 708 N N . GLY A 1 94 ? 11.328 -13.688 -9.664 1 37.84 94 GLY A N 1
ATOM 709 C CA . GLY A 1 94 ? 10.969 -15.016 -10.148 1 37.84 94 GLY A CA 1
ATOM 710 C C . GLY A 1 94 ? 10.789 -16.031 -9.039 1 37.84 94 GLY A C 1
ATOM 711 O O . GLY A 1 94 ? 10.617 -15.664 -7.871 1 37.84 94 GLY A O 1
ATOM 712 N N . TYR A 1 95 ? 11.75 -17.5 -9.086 1 36 95 TYR A N 1
ATOM 713 C CA . TYR A 1 95 ? 12.023 -18.875 -8.664 1 36 95 TYR A CA 1
ATOM 714 C C . TYR A 1 95 ? 12.305 -18.938 -7.164 1 36 95 TYR A C 1
ATOM 716 O O . TYR A 1 95 ? 13.336 -18.438 -6.703 1 36 95 TYR A O 1
ATOM 724 N N . TRP A 1 96 ? 11.633 -18.562 -6.258 1 34.59 96 TRP A N 1
ATOM 725 C CA . TRP A 1 96 ? 11.719 -19.5 -5.141 1 34.59 96 TRP A CA 1
ATOM 726 C C . TRP A 1 96 ? 12.203 -20.859 -5.613 1 34.59 96 TRP A C 1
ATOM 728 O O . TRP A 1 96 ? 12.086 -21.859 -4.891 1 34.59 96 TRP A O 1
ATOM 738 N N . ARG A 1 97 ? 12.273 -21.344 -6.848 1 30.66 97 ARG A N 1
ATOM 739 C CA . ARG A 1 97 ? 12.719 -22.688 -7.223 1 30.66 97 ARG A CA 1
ATOM 740 C C . ARG A 1 97 ? 13.922 -23.125 -6.387 1 30.66 97 ARG A C 1
ATOM 742 O O . ARG A 1 97 ? 13.938 -24.219 -5.844 1 30.66 97 ARG A O 1
ATOM 749 N N . ARG A 1 98 ? 15.297 -23 -6.98 1 28.19 98 ARG A N 1
ATOM 750 C CA . ARG A 1 98 ? 16.375 -23.984 -7.062 1 28.19 98 ARG A CA 1
ATOM 751 C C . ARG A 1 98 ? 17.203 -24 -5.781 1 28.19 98 ARG A C 1
ATOM 753 O O . ARG A 1 98 ? 18.281 -24.609 -5.738 1 28.19 98 ARG A O 1
ATOM 760 N N . LEU A 1 99 ? 16.969 -23.234 -4.582 1 24.39 99 LEU A N 1
ATOM 761 C CA . LEU A 1 99 ? 17.766 -24.062 -3.666 1 24.39 99 LEU A CA 1
ATOM 762 C C . LEU A 1 99 ? 16.984 -25.312 -3.252 1 24.39 99 LEU A C 1
ATOM 764 O O . LEU A 1 99 ? 15.758 -25.266 -3.115 1 24.39 99 LEU A O 1
ATOM 768 N N . MET B 1 1 ? 6.777 6.789 9.812 1 88.06 1 MET B N 1
ATOM 769 C CA . MET B 1 1 ? 6.262 7.148 11.133 1 88.06 1 MET B CA 1
ATOM 770 C C . MET B 1 1 ? 4.914 6.484 11.391 1 88.06 1 MET B C 1
ATOM 772 O O . MET B 1 1 ? 4.195 6.141 10.453 1 88.06 1 MET B O 1
ATOM 776 N N . PRO B 1 2 ? 4.59 6.293 12.805 1 92.62 2 PRO B N 1
ATOM 777 C CA . PRO B 1 2 ? 3.254 5.77 13.109 1 92.62 2 PRO B CA 1
ATOM 778 C C . PRO B 1 2 ? 2.137 6.711 12.664 1 92.62 2 PRO B C 1
ATOM 780 O O . PRO B 1 2 ? 2.344 7.926 12.578 1 92.62 2 PRO B O 1
ATOM 783 N N . LEU B 1 3 ? 0.979 6.113 12.344 1 94.88 3 LEU B N 1
ATOM 784 C CA . LEU B 1 3 ? -0.149 6.891 11.844 1 94.88 3 LEU B CA 1
ATOM 785 C C . LEU B 1 3 ? -0.501 8.016 12.805 1 94.88 3 LEU B C 1
ATOM 787 O O . LEU B 1 3 ? -0.766 9.148 12.383 1 94.88 3 LEU B O 1
ATOM 791 N N . ILE B 1 4 ? -0.523 7.746 14.094 1 95.81 4 ILE B N 1
ATOM 792 C CA . ILE B 1 4 ? -0.902 8.734 15.094 1 95.81 4 ILE B CA 1
ATOM 793 C C . ILE B 1 4 ? 0.032 9.938 15.008 1 95.81 4 ILE B C 1
ATOM 795 O O . ILE B 1 4 ? -0.402 11.078 15.172 1 95.81 4 ILE B O 1
ATOM 799 N N . GLU B 1 5 ? 1.286 9.734 14.789 1 96.19 5 GLU B N 1
ATOM 800 C CA . GLU B 1 5 ? 2.25 10.82 14.641 1 96.19 5 GLU B CA 1
ATOM 801 C C . GLU B 1 5 ? 1.972 11.641 13.383 1 96.19 5 GLU B C 1
ATOM 803 O O . GLU B 1 5 ? 2.102 12.867 13.391 1 96.19 5 GLU B O 1
ATOM 808 N N . LEU B 1 6 ? 1.641 10.969 12.297 1 96.44 6 LEU B N 1
ATOM 809 C CA . LEU B 1 6 ? 1.282 11.664 11.07 1 96.44 6 LEU B CA 1
ATOM 810 C C . LEU B 1 6 ? 0.066 12.555 11.289 1 96.44 6 LEU B C 1
ATOM 812 O O . LEU B 1 6 ? 0.04 13.703 10.82 1 96.44 6 LEU B O 1
ATOM 816 N N . ILE B 1 7 ? -0.896 12.031 12.008 1 97.5 7 ILE B N 1
ATOM 817 C CA . ILE B 1 7 ? -2.115 12.781 12.281 1 97.5 7 ILE B CA 1
ATOM 818 C C . ILE B 1 7 ? -1.793 13.984 13.164 1 97.5 7 ILE B C 1
ATOM 820 O O . ILE B 1 7 ? -2.268 15.094 12.914 1 97.5 7 ILE B O 1
ATOM 824 N N . ASP B 1 8 ? -0.987 13.766 14.125 1 96.94 8 ASP B N 1
ATOM 825 C CA . ASP B 1 8 ? -0.601 14.859 15.008 1 96.94 8 ASP B CA 1
ATOM 826 C C . ASP B 1 8 ? 0.123 15.961 14.234 1 96.94 8 ASP B C 1
ATOM 828 O O . ASP B 1 8 ? -0.102 17.156 14.477 1 96.94 8 ASP B O 1
ATOM 832 N N . LYS B 1 9 ? 0.966 15.609 13.359 1 97.19 9 LYS B N 1
ATOM 833 C CA . LYS B 1 9 ? 1.652 16.578 12.508 1 97.19 9 LYS B CA 1
ATOM 834 C C . LYS B 1 9 ? 0.662 17.359 11.648 1 97.19 9 LYS B C 1
ATOM 836 O O . LYS B 1 9 ? 0.804 18.562 11.461 1 97.19 9 LYS B O 1
ATOM 841 N N . ALA B 1 10 ? -0.294 16.656 11.141 1 97.81 10 ALA B N 1
ATOM 842 C CA . ALA B 1 10 ? -1.321 17.297 10.32 1 97.81 10 ALA B CA 1
ATOM 843 C C . ALA B 1 10 ? -2.154 18.266 11.156 1 97.81 10 ALA B C 1
ATOM 845 O O . ALA B 1 10 ? -2.49 19.359 10.688 1 97.81 10 ALA B O 1
ATOM 846 N N . VAL B 1 11 ? -2.443 17.875 12.367 1 97.62 11 VAL B N 1
ATOM 847 C CA . VAL B 1 11 ? -3.207 18.719 13.273 1 97.62 11 VAL B CA 1
ATOM 848 C C . VAL B 1 11 ? -2.41 19.984 13.594 1 97.62 11 VAL B C 1
ATOM 850 O O . VAL B 1 11 ? -2.951 21.094 13.547 1 97.62 11 VAL B O 1
ATOM 853 N N . ALA B 1 12 ? -1.168 19.766 13.844 1 97.94 12 ALA B N 1
ATOM 854 C CA . ALA B 1 12 ? -0.301 20.906 14.141 1 97.94 12 ALA B CA 1
ATOM 855 C C . ALA B 1 12 ? -0.234 21.859 12.953 1 97.94 12 ALA B C 1
ATOM 857 O O . ALA B 1 12 ? -0.32 23.078 13.125 1 97.94 12 ALA B O 1
ATOM 858 N N . ALA B 1 13 ? -0.124 21.375 11.828 1 97.69 13 ALA B N 1
ATOM 859 C CA . ALA B 1 13 ? -0.049 22.188 10.609 1 97.69 13 ALA B CA 1
ATOM 860 C C . ALA B 1 13 ? -1.362 22.922 10.352 1 97.69 13 ALA B C 1
ATOM 862 O O . ALA B 1 13 ? -1.363 24.062 9.883 1 97.69 13 ALA B O 1
ATOM 863 N N . ALA B 1 14 ? -2.443 22.219 10.664 1 97.75 14 ALA B N 1
ATOM 864 C CA . ALA B 1 14 ? -3.76 22.812 10.445 1 97.75 14 ALA B CA 1
ATOM 865 C C . ALA B 1 14 ? -4.094 23.828 11.539 1 97.75 14 ALA B C 1
ATOM 867 O O . ALA B 1 14 ? -4.875 24.75 11.312 1 97.75 14 ALA B O 1
ATOM 868 N N . GLY B 1 15 ? -3.59 23.562 12.703 1 98 15 GLY B N 1
ATOM 869 C CA . GLY B 1 15 ? -3.807 24.453 13.828 1 98 15 GLY B CA 1
ATOM 870 C C . GLY B 1 15 ? -4.598 23.812 14.953 1 98 15 GLY B C 1
ATOM 871 O O . GLY B 1 15 ? -4.484 24.219 16.109 1 98 15 GLY B O 1
ATOM 872 N N . SER B 1 16 ? -5.512 22.922 14.602 1 97.5 16 SER B N 1
ATOM 873 C CA . SER B 1 16 ? -6.293 22.172 15.578 1 97.5 16 SER B CA 1
ATOM 874 C C . SER B 1 16 ? -6.961 20.953 14.922 1 97.5 16 SER B C 1
ATOM 876 O O . SER B 1 16 ? -6.969 20.828 13.695 1 97.5 16 SER B O 1
ATOM 878 N N . GLN B 1 17 ? -7.406 20.047 15.789 1 97.44 17 GLN B N 1
ATOM 879 C CA . GLN B 1 17 ? -8.102 18.875 15.273 1 97.44 17 GLN B CA 1
ATOM 880 C C . GLN B 1 17 ? -9.352 19.281 14.492 1 97.44 17 GLN B C 1
ATOM 882 O O . GLN B 1 17 ? -9.672 18.672 13.469 1 97.44 17 GLN B O 1
ATOM 887 N N . VAL B 1 18 ? -10.055 20.328 14.984 1 97.5 18 VAL B N 1
ATOM 888 C CA . VAL B 1 18 ? -11.266 20.828 14.336 1 97.5 18 VAL B CA 1
ATOM 889 C C . VAL B 1 18 ? -10.914 21.391 12.961 1 97.5 18 VAL B C 1
ATOM 891 O O . VAL B 1 18 ? -11.594 21.094 11.977 1 97.5 18 VAL B O 1
ATOM 894 N N . LYS B 1 19 ? -9.867 22.109 12.891 1 98.25 19 LYS B N 1
ATOM 895 C CA . LYS B 1 19 ? -9.445 22.719 11.633 1 98.25 19 LYS B CA 1
ATOM 896 C C . LYS B 1 19 ? -8.977 21.656 10.641 1 98.25 19 LYS B C 1
ATOM 898 O O . LYS B 1 19 ? -9.219 21.781 9.438 1 98.25 19 LYS B O 1
ATOM 903 N N . LEU B 1 20 ? -8.305 20.688 11.141 1 98.31 20 LEU B N 1
ATOM 904 C CA . LEU B 1 20 ? -7.906 19.578 10.273 1 98.31 20 LEU B CA 1
ATOM 905 C C . LEU B 1 20 ? -9.125 18.906 9.656 1 98.31 20 LEU B C 1
ATOM 907 O O . LEU B 1 20 ? -9.156 18.656 8.445 1 98.31 20 LEU B O 1
ATOM 911 N N . ALA B 1 21 ? -10.117 18.609 10.469 1 98.25 21 ALA B N 1
ATOM 912 C CA . ALA B 1 21 ? -11.344 17.969 10 1 98.25 21 ALA B CA 1
ATOM 913 C C . ALA B 1 21 ? -12.008 18.797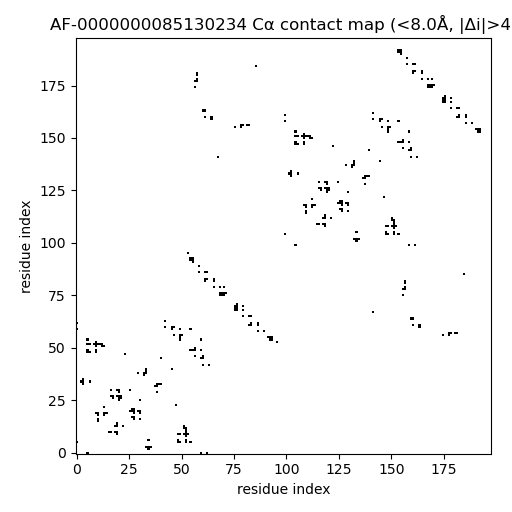 8.906 1 98.25 21 ALA B C 1
ATOM 915 O O . ALA B 1 21 ? -12.445 18.266 7.891 1 98.25 21 ALA B O 1
ATOM 916 N N . GLU B 1 22 ? -12.039 20.078 9.102 1 97.81 22 GLU B N 1
ATOM 917 C CA . GLU B 1 22 ? -12.625 21 8.125 1 97.81 22 GLU B CA 1
ATOM 918 C C . GLU B 1 22 ? -11.867 20.938 6.801 1 97.81 22 GLU B C 1
ATOM 920 O O . GLU B 1 22 ? -12.477 20.859 5.73 1 97.81 22 GLU B O 1
ATOM 925 N N . LYS B 1 23 ? -10.555 20.969 6.902 1 97.19 23 LYS B N 1
ATOM 926 C CA . LYS B 1 23 ? -9.711 20.922 5.711 1 97.19 23 LYS B CA 1
ATOM 927 C C . LYS B 1 23 ? -9.938 19.641 4.926 1 97.19 23 LYS B C 1
ATOM 929 O O . LYS B 1 23 ? -9.852 19.625 3.697 1 97.19 23 LYS B O 1
ATOM 934 N N . MET B 1 24 ? -10.258 18.594 5.645 1 97.38 24 MET B N 1
ATOM 935 C CA . MET B 1 24 ? -10.406 17.281 5.016 1 97.38 24 MET B CA 1
ATOM 936 C C . MET B 1 24 ? -11.859 17.031 4.633 1 97.38 24 MET B C 1
ATOM 938 O O . MET B 1 24 ? -12.164 16.016 3.998 1 97.38 24 MET B O 1
ATOM 942 N N . GLY B 1 25 ? -12.719 17.844 5.031 1 97.44 25 GLY B N 1
ATOM 943 C CA . GLY B 1 25 ? -14.125 17.719 4.703 1 97.44 25 GLY B CA 1
ATOM 944 C C . GLY B 1 25 ? -14.82 16.594 5.473 1 97.44 25 GLY B C 1
ATOM 945 O O . GLY B 1 25 ? -15.68 15.914 4.934 1 97.44 25 GLY B O 1
ATOM 946 N N . VAL B 1 26 ? -14.359 16.375 6.684 1 97.25 26 VAL B N 1
ATOM 947 C CA . VAL B 1 26 ? -14.945 15.32 7.516 1 97.25 26 VAL B CA 1
ATOM 948 C C . VAL B 1 26 ? -15.336 15.898 8.875 1 97.25 26 VAL B C 1
ATOM 950 O O . VAL B 1 26 ? -15.07 17.078 9.156 1 97.25 26 VAL B O 1
ATOM 953 N N . LYS B 1 27 ? -15.938 15.148 9.641 1 97.06 27 LYS B N 1
ATOM 954 C CA . LYS B 1 27 ? -16.25 15.531 11.016 1 97.06 27 LYS B CA 1
ATOM 955 C C . LYS B 1 27 ? -15.047 15.289 11.93 1 97.06 27 LYS B C 1
ATOM 957 O O . LYS B 1 27 ? -14.258 14.375 11.703 1 97.06 27 LYS B O 1
ATOM 962 N N . GLN B 1 28 ? -14.984 16.094 12.977 1 95.56 28 GLN B N 1
ATOM 963 C CA . GLN B 1 28 ? -13.891 15.977 13.938 1 95.56 28 GLN B CA 1
ATOM 964 C C . GLN B 1 28 ? -13.836 14.57 14.531 1 95.56 28 GLN B C 1
ATOM 966 O O . GLN B 1 28 ? -12.75 14.062 14.828 1 95.56 28 GLN B O 1
ATOM 971 N N . GLN B 1 29 ? -14.977 13.961 14.617 1 96.75 29 GLN B N 1
ATOM 972 C CA . GLN B 1 29 ? -15.055 12.617 15.18 1 96.75 29 GLN B CA 1
ATOM 973 C C . GLN B 1 29 ? -14.289 11.617 14.32 1 96.75 29 GLN B C 1
ATOM 975 O O . GLN B 1 29 ? -13.773 10.617 14.828 1 96.75 29 GLN B O 1
ATOM 980 N N . GLU B 1 30 ? -14.219 11.852 13.062 1 96.81 30 GLU B N 1
ATOM 981 C CA . GLU B 1 30 ? -13.484 10.961 12.164 1 96.81 30 GLU B CA 1
ATOM 982 C C . GLU B 1 30 ? -11.984 11.023 12.438 1 96.81 30 GLU B C 1
ATOM 984 O O . GLU B 1 30 ? -11.312 9.992 12.477 1 96.81 30 GLU B O 1
ATOM 989 N N . VAL B 1 31 ? -11.531 12.219 12.625 1 97 31 VAL B N 1
ATOM 990 C CA . VAL B 1 31 ? -10.117 12.391 12.938 1 97 31 VAL B CA 1
ATOM 991 C C . VAL B 1 31 ? -9.789 11.68 14.25 1 97 31 VAL B C 1
ATOM 993 O O . VAL B 1 31 ? -8.781 10.977 14.344 1 97 31 VAL B O 1
ATOM 996 N N . SER B 1 32 ? -10.641 11.859 15.188 1 95.81 32 SER B N 1
ATOM 997 C CA . SER B 1 32 ? -10.461 11.188 16.469 1 95.81 32 SER B CA 1
ATOM 998 C C . SER B 1 32 ? -10.453 9.672 16.312 1 95.81 32 SER B C 1
ATOM 1000 O O . SER B 1 32 ? -9.648 8.984 16.938 1 95.81 32 SER B O 1
ATOM 1002 N N . SER B 1 33 ? -11.328 9.195 15.484 1 96.44 33 SER B N 1
ATOM 1003 C CA . SER B 1 33 ? -11.438 7.762 15.258 1 96.44 33 SER B CA 1
ATOM 1004 C C . SER B 1 33 ? -10.18 7.203 14.609 1 96.4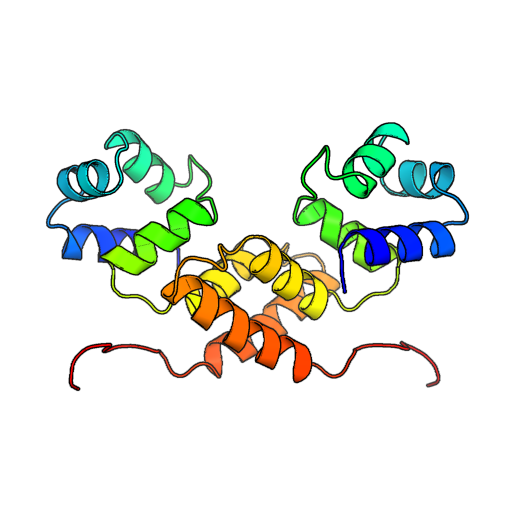4 33 SER B C 1
ATOM 1006 O O . SER B 1 33 ? -9.773 6.074 14.906 1 96.44 33 SER B O 1
ATOM 1008 N N . TRP B 1 34 ? -9.531 7.93 13.766 1 95.44 34 TRP B N 1
ATOM 1009 C CA . TRP B 1 34 ? -8.25 7.508 13.203 1 95.44 34 TRP B CA 1
ATOM 1010 C C . TRP B 1 34 ? -7.16 7.488 14.266 1 95.44 34 TRP B C 1
ATOM 1012 O O . TRP B 1 34 ? -6.375 6.543 14.344 1 95.44 34 TRP B O 1
ATOM 1022 N N . ARG B 1 35 ? -7.188 8.5 15.07 1 93.31 35 ARG B N 1
ATOM 1023 C CA . ARG B 1 35 ? -6.172 8.664 16.109 1 93.31 35 ARG B CA 1
ATOM 1024 C C . ARG B 1 35 ? -6.227 7.527 17.125 1 93.31 35 ARG B C 1
ATOM 1026 O O . ARG B 1 35 ? -5.191 7.066 17.609 1 93.31 35 ARG B O 1
ATOM 1033 N N . THR B 1 36 ? -7.441 7.066 17.344 1 93.06 36 THR B N 1
ATOM 1034 C CA . THR B 1 36 ? -7.621 6.043 18.375 1 93.06 36 THR B CA 1
ATOM 1035 C C . THR B 1 36 ? -7.648 4.652 17.75 1 93.06 36 THR B C 1
ATOM 1037 O O . THR B 1 36 ? -7.746 3.65 18.453 1 93.06 36 THR B O 1
ATOM 1040 N N . GLY B 1 37 ? -7.617 4.602 16.484 1 91 37 GLY B N 1
ATOM 1041 C CA . GLY B 1 37 ? -7.602 3.314 15.797 1 91 37 GLY B CA 1
ATOM 1042 C C . GLY B 1 37 ? -8.984 2.723 15.609 1 91 37 GLY B C 1
ATOM 1043 O O . GLY B 1 37 ? -9.117 1.584 15.156 1 91 37 GLY B O 1
ATOM 1044 N N . LYS B 1 38 ? -9.992 3.443 15.883 1 94 38 LYS B N 1
ATOM 1045 C CA . LYS B 1 38 ? -11.367 2.969 15.734 1 94 38 LYS B CA 1
ATOM 1046 C C . LYS B 1 38 ? -11.773 2.889 14.266 1 94 38 LYS B C 1
ATOM 1048 O O . LYS B 1 38 ? -12.672 2.127 13.906 1 94 38 LYS B O 1
ATOM 1053 N N . ARG B 1 39 ? -11.164 3.691 13.414 1 93.25 39 ARG B N 1
ATOM 1054 C CA . ARG B 1 39 ? -11.398 3.67 11.977 1 93.25 39 ARG B CA 1
ATOM 1055 C C . ARG B 1 39 ? -10.086 3.488 11.219 1 93.25 39 ARG B C 1
ATOM 1057 O O . ARG B 1 39 ? -9.062 4.074 11.578 1 93.25 39 ARG B O 1
ATOM 1064 N N . TYR B 1 40 ? -10.234 2.748 10.258 1 90.38 40 TYR B N 1
ATOM 1065 C CA . TYR B 1 40 ? -9.07 2.529 9.406 1 90.38 40 TYR B CA 1
ATOM 1066 C C . TYR B 1 40 ? -8.797 3.752 8.539 1 90.38 40 TYR B C 1
ATOM 1068 O O . TYR B 1 40 ? -9.727 4.367 8.008 1 90.38 40 TYR B O 1
ATOM 1076 N N . CYS B 1 41 ? -7.512 4.105 8.484 1 94.19 41 CYS B N 1
ATOM 1077 C CA . CYS B 1 41 ? -7.078 5.188 7.605 1 94.19 41 CYS B CA 1
ATOM 1078 C C . CYS B 1 41 ? -6.914 4.691 6.172 1 94.19 41 CYS B C 1
ATOM 1080 O O . CYS B 1 41 ? -5.973 3.953 5.871 1 94.19 41 CYS B O 1
ATOM 1082 N N . THR B 1 42 ? -7.762 5.117 5.34 1 93.12 42 THR B N 1
ATOM 1083 C CA . THR B 1 42 ? -7.684 4.688 3.949 1 93.12 42 THR B CA 1
ATOM 1084 C C . THR B 1 42 ? -6.523 5.371 3.232 1 93.12 42 THR B C 1
ATOM 1086 O O . THR B 1 42 ? -5.941 6.324 3.758 1 93.12 42 THR B O 1
ATOM 1089 N N . THR B 1 43 ? -6.219 4.812 2.09 1 93.62 43 THR B N 1
ATOM 1090 C CA . THR B 1 43 ? -5.117 5.383 1.326 1 93.62 43 THR B CA 1
ATOM 1091 C C . THR B 1 43 ? -5.418 6.828 0.937 1 93.62 43 THR B C 1
ATOM 1093 O O . THR B 1 43 ? -4.586 7.719 1.137 1 93.62 43 THR B O 1
ATOM 1096 N N . PRO B 1 44 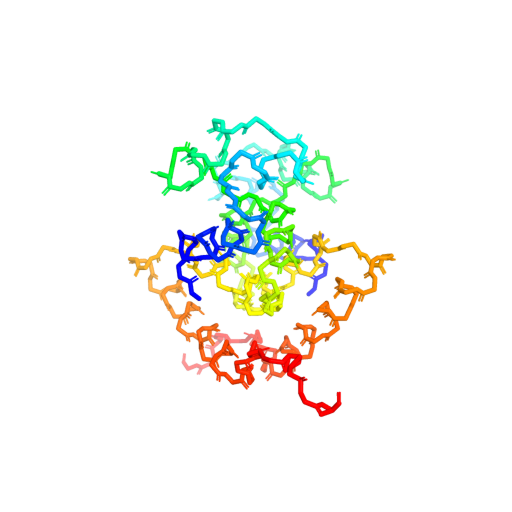? -6.637 7.164 0.489 1 94.19 44 PRO B N 1
ATOM 1097 C CA . PRO B 1 44 ? -6.93 8.57 0.186 1 94.19 44 PRO B CA 1
ATOM 1098 C C . PRO B 1 44 ? -6.789 9.477 1.405 1 94.19 44 PRO B C 1
ATOM 1100 O O . PRO B 1 44 ? -6.27 10.594 1.293 1 94.19 44 PRO B O 1
ATOM 1103 N N . THR B 1 45 ? -7.215 8.984 2.488 1 96.06 45 THR B N 1
ATOM 1104 C CA . THR B 1 45 ? -7.078 9.758 3.721 1 96.06 45 THR B CA 1
ATOM 1105 C C . THR B 1 45 ? -5.605 9.984 4.047 1 96.06 45 THR B C 1
ATOM 1107 O O . THR B 1 45 ? -5.207 11.109 4.383 1 96.06 45 THR B O 1
ATOM 1110 N N . ARG B 1 46 ? -4.816 8.961 3.922 1 96.38 46 ARG B N 1
ATOM 1111 C CA . ARG B 1 46 ? -3.387 9.062 4.195 1 96.38 46 ARG B CA 1
ATOM 1112 C C . ARG B 1 46 ? -2.723 10.07 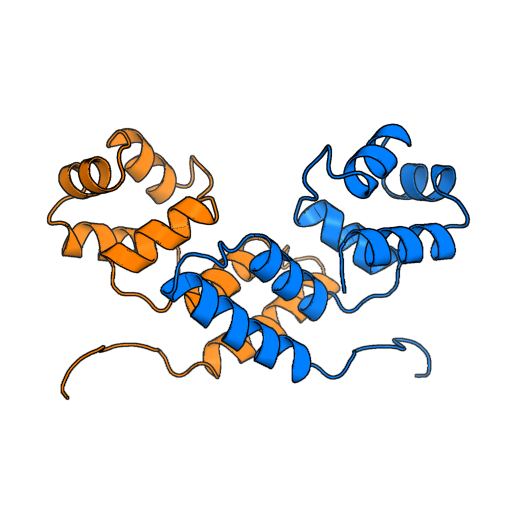3.266 1 96.38 46 ARG B C 1
ATOM 1114 O O . ARG B 1 46 ? -1.867 10.844 3.697 1 96.38 46 ARG B O 1
ATOM 1121 N N . ILE B 1 47 ? -3.15 10.086 2.135 1 96.62 47 ILE B N 1
ATOM 1122 C CA . ILE B 1 47 ? -2.623 11.023 1.15 1 96.62 47 ILE B CA 1
ATOM 1123 C C . ILE B 1 47 ? -2.922 12.453 1.59 1 96.62 47 ILE B C 1
ATOM 1125 O O . ILE B 1 47 ? -2.031 13.305 1.597 1 96.62 47 ILE B O 1
ATOM 1129 N N . GLU B 1 48 ? -4.141 12.656 1.982 1 96.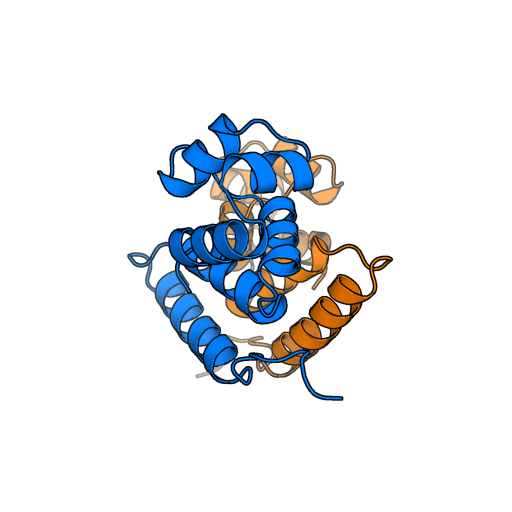69 48 GLU B N 1
ATOM 1130 C CA . GLU B 1 48 ? -4.531 14 2.42 1 96.69 48 GLU B CA 1
ATOM 1131 C C . GLU B 1 48 ? -3.756 14.422 3.664 1 96.69 48 GLU B C 1
ATOM 1133 O O . GLU B 1 48 ? -3.311 15.562 3.768 1 96.69 48 GLU B O 1
ATOM 1138 N N . LEU B 1 49 ? -3.611 13.516 4.512 1 97.38 49 LEU B N 1
ATOM 1139 C CA . LEU B 1 49 ? -2.85 13.789 5.727 1 97.38 49 LEU B CA 1
ATOM 1140 C C . LEU B 1 49 ? -1.406 14.156 5.391 1 97.38 49 LEU B C 1
ATOM 1142 O O . LEU B 1 49 ? -0.844 15.086 5.98 1 97.38 49 LEU B O 1
ATOM 1146 N N . CYS B 1 50 ? -0.858 13.469 4.496 1 96.44 50 CYS B N 1
ATOM 1147 C CA . CYS B 1 50 ? 0.515 13.742 4.086 1 96.44 50 CYS B CA 1
ATOM 1148 C C . CYS B 1 50 ? 0.64 15.141 3.486 1 96.44 50 CYS B C 1
ATOM 1150 O O . CYS B 1 50 ? 1.598 15.859 3.773 1 96.44 50 CYS B O 1
ATOM 1152 N N . LYS B 1 51 ? -0.337 15.5 2.715 1 96 51 LYS B N 1
ATOM 1153 C CA . LYS B 1 51 ? -0.329 16.828 2.098 1 96 51 LYS B CA 1
ATOM 1154 C C . LYS B 1 51 ? -0.351 17.922 3.154 1 96 51 LYS B C 1
ATOM 1156 O O . LYS B 1 51 ? 0.43 18.875 3.084 1 96 51 LYS B O 1
ATOM 1161 N N . ILE B 1 52 ? -1.169 17.75 4.094 1 97 52 ILE B N 1
ATOM 1162 C CA . ILE B 1 52 ? -1.351 18.781 5.121 1 97 52 ILE B CA 1
ATOM 1163 C C . ILE B 1 52 ? -0.129 18.812 6.035 1 97 52 ILE B C 1
ATOM 1165 O O . ILE B 1 52 ? 0.344 19.891 6.41 1 97 52 ILE B O 1
ATOM 1169 N N . ALA B 1 53 ? 0.429 17.641 6.332 1 97.06 53 ALA B N 1
ATOM 1170 C CA . ALA B 1 53 ? 1.551 17.516 7.258 1 97.06 53 ALA B CA 1
ATOM 1171 C C . ALA B 1 53 ? 2.879 17.75 6.547 1 97.06 53 ALA B C 1
ATOM 1173 O O . ALA B 1 53 ? 3.934 17.797 7.188 1 97.06 53 ALA B O 1
ATOM 1174 N N . ASP B 1 54 ? 2.807 17.859 5.289 1 94.5 54 ASP B N 1
ATOM 1175 C CA . ASP B 1 54 ? 4.016 17.969 4.477 1 94.5 54 ASP B CA 1
ATOM 1176 C C . ASP B 1 54 ? 4.949 16.781 4.727 1 94.5 54 ASP B C 1
ATOM 1178 O O . ASP B 1 54 ? 6.133 16.969 5.012 1 94.5 54 ASP B O 1
ATOM 1182 N N . TYR B 1 55 ? 4.457 15.656 4.633 1 94.5 55 TYR B N 1
ATOM 1183 C CA . TYR B 1 55 ? 5.184 14.406 4.797 1 94.5 55 TYR B CA 1
ATOM 1184 C C . TYR B 1 55 ? 5.355 13.695 3.461 1 94.5 55 TYR B C 1
ATOM 1186 O O . TYR B 1 55 ? 4.496 13.797 2.582 1 94.5 55 TYR B O 1
ATOM 1194 N N . ASP B 1 56 ? 6.457 13.039 3.314 1 93.81 56 ASP B N 1
ATOM 1195 C CA . ASP B 1 56 ? 6.777 12.375 2.055 1 93.81 56 ASP B CA 1
ATOM 1196 C C . ASP B 1 56 ? 5.754 11.289 1.729 1 93.81 56 ASP B C 1
ATOM 1198 O O . ASP B 1 56 ? 5.637 10.305 2.459 1 93.81 56 ASP B O 1
ATOM 1202 N N . LEU B 1 57 ? 5.086 11.461 0.684 1 94.5 57 LEU B N 1
ATOM 1203 C CA . LEU B 1 57 ? 3.975 10.594 0.31 1 94.5 57 LEU B CA 1
ATOM 1204 C C . LEU B 1 57 ? 4.461 9.172 0.053 1 94.5 57 LEU B C 1
ATOM 1206 O O . LEU B 1 57 ? 3.832 8.203 0.498 1 94.5 57 LEU B O 1
ATOM 1210 N N . LYS B 1 58 ? 5.539 8.977 -0.632 1 93.19 58 LYS B N 1
ATOM 1211 C CA . LYS B 1 58 ? 6.07 7.652 -0.947 1 93.19 58 LYS B CA 1
ATOM 1212 C C . LYS B 1 58 ? 6.344 6.852 0.323 1 93.19 58 LYS B C 1
ATOM 1214 O O . LYS B 1 58 ? 5.969 5.684 0.418 1 93.19 58 LYS B O 1
ATOM 1219 N N . VAL B 1 59 ? 6.984 7.574 1.209 1 93.81 59 VAL B N 1
ATOM 1220 C CA . VAL B 1 59 ? 7.32 6.953 2.486 1 93.81 59 VAL B CA 1
ATOM 1221 C C . VAL B 1 59 ? 6.047 6.527 3.209 1 93.81 59 VAL B C 1
ATOM 1223 O O . VAL B 1 59 ? 5.922 5.379 3.635 1 93.81 59 VAL B O 1
ATOM 1226 N N . ALA B 1 60 ? 5.129 7.438 3.225 1 95.44 60 ALA B N 1
ATOM 1227 C CA . ALA B 1 60 ? 3.887 7.203 3.953 1 95.44 60 ALA B CA 1
ATOM 1228 C C . ALA B 1 60 ? 3.129 6.012 3.379 1 95.44 60 ALA B C 1
ATOM 1230 O O . ALA B 1 60 ? 2.535 5.227 4.125 1 95.44 60 ALA B O 1
ATOM 1231 N N . LEU B 1 61 ? 3.16 5.895 2.109 1 95.31 61 LEU B N 1
ATOM 1232 C CA . LEU B 1 61 ? 2.391 4.844 1.451 1 95.31 61 LEU B CA 1
ATOM 1233 C C . LEU B 1 61 ? 3.023 3.477 1.686 1 95.31 61 LEU B C 1
ATOM 1235 O O . LEU B 1 61 ? 2.318 2.492 1.922 1 95.31 61 LEU B O 1
ATOM 1239 N N . VAL B 1 62 ? 4.301 3.412 1.657 1 94.19 62 VAL B N 1
ATOM 1240 C CA . VAL B 1 62 ? 4.98 2.154 1.949 1 94.19 62 VAL B CA 1
ATOM 1241 C C . VAL B 1 62 ? 4.77 1.782 3.416 1 94.19 62 VAL B C 1
ATOM 1243 O O . VAL B 1 62 ? 4.531 0.616 3.738 1 94.19 62 VAL B O 1
ATOM 1246 N N . GLU B 1 63 ? 4.852 2.779 4.25 1 94.81 63 GLU B N 1
ATOM 1247 C CA . GLU B 1 63 ? 4.594 2.549 5.668 1 94.81 63 GLU B CA 1
ATOM 1248 C C . GLU B 1 63 ? 3.191 1.983 5.891 1 94.81 63 GLU B C 1
ATOM 1250 O O . GLU B 1 63 ? 2.998 1.099 6.727 1 94.81 63 GLU B O 1
ATOM 1255 N N . GLN B 1 64 ? 2.26 2.555 5.168 1 94.81 64 GLN B N 1
ATOM 1256 C CA . GLN B 1 64 ? 0.89 2.066 5.281 1 94.81 64 GLN B CA 1
ATOM 1257 C C . GLN B 1 64 ? 0.806 0.579 4.957 1 94.81 64 GLN B C 1
ATOM 1259 O O . GLN B 1 64 ? 0.099 -0.172 5.629 1 94.81 64 GLN B O 1
ATOM 1264 N N . VAL B 1 65 ? 1.488 0.149 3.926 1 94.44 65 VAL B N 1
ATOM 1265 C CA . VAL B 1 65 ? 1.514 -1.259 3.545 1 94.44 65 VAL B CA 1
ATOM 1266 C C . VAL B 1 65 ? 2.098 -2.094 4.684 1 94.44 65 VAL B C 1
ATOM 1268 O O . VAL B 1 65 ? 1.518 -3.109 5.074 1 94.44 65 VAL B O 1
ATOM 1271 N N . ILE B 1 66 ? 3.162 -1.679 5.199 1 94.94 66 ILE B N 1
ATOM 1272 C CA . ILE B 1 66 ? 3.859 -2.402 6.258 1 94.94 66 ILE B CA 1
ATOM 1273 C C . ILE B 1 66 ? 2.938 -2.572 7.461 1 94.94 66 ILE B C 1
ATOM 1275 O O . ILE B 1 66 ? 2.873 -3.652 8.055 1 94.94 66 ILE B O 1
ATOM 1279 N N . GLU B 1 67 ? 2.195 -1.529 7.785 1 93.44 67 GLU B N 1
ATOM 1280 C CA . GLU B 1 67 ? 1.299 -1.527 8.938 1 93.44 67 GLU B CA 1
ATOM 1281 C C . GLU B 1 67 ? 0.234 -2.613 8.812 1 93.44 67 GLU B C 1
ATOM 1283 O O . GLU B 1 67 ? -0.27 -3.117 9.82 1 93.44 67 GLU B O 1
ATOM 1288 N N . GLY B 1 68 ? -0.084 -2.941 7.617 1 92.19 68 GLY B N 1
ATOM 1289 C CA . GLY B 1 68 ? -1.152 -3.898 7.379 1 92.19 68 GLY B CA 1
ATOM 1290 C C . GLY B 1 68 ? -0.664 -5.332 7.305 1 92.19 68 GLY B C 1
ATOM 1291 O O . GLY B 1 68 ? -1.465 -6.262 7.176 1 92.19 68 GLY B O 1
ATOM 1292 N N . LEU B 1 69 ? 0.585 -5.551 7.418 1 94.75 69 LEU B N 1
ATOM 1293 C CA . LEU B 1 69 ? 1.146 -6.891 7.285 1 94.75 69 LEU B CA 1
ATOM 1294 C C . LEU B 1 69 ? 1.164 -7.609 8.633 1 94.75 69 LEU B C 1
ATOM 1296 O O . LEU B 1 69 ? 1.324 -6.977 9.672 1 94.75 69 LEU B O 1
ATOM 1300 N N . ASP B 1 70 ? 0.985 -8.891 8.547 1 95.5 70 ASP B N 1
ATOM 1301 C CA . ASP B 1 70 ? 0.981 -9.742 9.734 1 95.5 70 ASP B CA 1
ATOM 1302 C C . ASP B 1 70 ? 2.398 -10.172 10.109 1 95.5 70 ASP B C 1
ATOM 1304 O O . ASP B 1 70 ? 2.984 -11.039 9.461 1 95.5 70 ASP B O 1
ATOM 1308 N N . ALA B 1 71 ? 2.893 -9.648 11.188 1 93.94 71 ALA B N 1
ATOM 1309 C CA . ALA B 1 71 ? 4.273 -9.883 11.602 1 93.94 71 ALA B CA 1
ATOM 1310 C C . ALA B 1 71 ? 4.477 -11.336 12.031 1 93.94 71 ALA B C 1
ATOM 1312 O O . ALA B 1 71 ? 5.613 -11.805 12.133 1 93.94 71 ALA B O 1
ATOM 1313 N N . THR B 1 72 ? 3.418 -12.062 12.336 1 96.44 72 THR B N 1
ATOM 1314 C CA . THR B 1 72 ? 3.529 -13.445 12.797 1 96.44 72 THR B CA 1
ATOM 1315 C C . THR B 1 72 ? 3.674 -14.398 11.617 1 96.44 72 THR B C 1
ATOM 1317 O O . THR B 1 72 ? 4.023 -15.57 11.797 1 96.44 72 THR B O 1
ATOM 1320 N N . ASP B 1 73 ? 3.326 -13.969 10.453 1 95.81 73 ASP B N 1
ATOM 1321 C CA . ASP B 1 73 ? 3.547 -14.727 9.227 1 95.81 73 ASP B CA 1
ATOM 1322 C C . ASP B 1 73 ? 4.938 -14.461 8.656 1 95.81 73 ASP B C 1
ATOM 1324 O O . ASP B 1 73 ? 5.27 -13.32 8.32 1 95.81 73 ASP B O 1
ATOM 1328 N N . GLU B 1 74 ? 5.699 -15.492 8.523 1 95.19 74 GLU B N 1
ATOM 1329 C CA . GLU B 1 74 ? 7.105 -15.336 8.172 1 95.19 74 GLU B CA 1
ATOM 1330 C C . GLU B 1 74 ? 7.258 -14.633 6.824 1 95.19 74 GLU B C 1
ATOM 1332 O O . GLU B 1 74 ? 8.141 -13.789 6.652 1 95.19 74 GLU B O 1
ATOM 1337 N N . VAL B 1 75 ? 6.504 -15.031 5.855 1 93.56 75 VAL B N 1
ATOM 1338 C CA . VAL B 1 75 ? 6.582 -14.453 4.52 1 93.56 75 VAL B CA 1
ATOM 1339 C C . VAL B 1 75 ? 6.25 -12.961 4.586 1 93.56 75 VAL B C 1
ATOM 1341 O O . VAL B 1 75 ? 6.949 -12.133 3.994 1 93.56 75 VAL B O 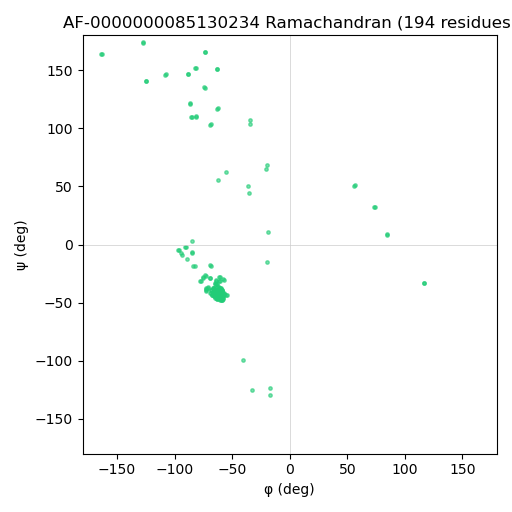1
ATOM 1344 N N . GLN B 1 76 ? 5.266 -12.609 5.312 1 96.06 76 GLN B N 1
ATOM 1345 C CA . GLN B 1 76 ? 4.859 -11.219 5.457 1 96.06 76 GLN B CA 1
ATOM 1346 C C . GLN B 1 76 ? 5.871 -10.43 6.281 1 96.06 76 GLN B C 1
ATOM 1348 O O . GLN B 1 76 ? 6.133 -9.258 6 1 96.06 76 GLN B O 1
ATOM 1353 N N . ALA B 1 77 ? 6.391 -11.125 7.277 1 96.19 77 ALA B N 1
ATOM 1354 C CA . ALA B 1 77 ? 7.398 -10.461 8.094 1 96.19 77 ALA B CA 1
ATOM 1355 C C . ALA B 1 77 ? 8.633 -10.109 7.273 1 96.19 77 ALA B C 1
ATOM 1357 O O . ALA B 1 77 ? 9.211 -9.031 7.438 1 96.19 77 ALA B O 1
ATOM 1358 N N . ASP B 1 78 ? 8.961 -11.039 6.434 1 94.62 78 ASP B N 1
ATOM 1359 C CA . ASP B 1 78 ? 10.102 -10.797 5.555 1 94.62 78 ASP B CA 1
ATOM 1360 C C . ASP B 1 78 ? 9.805 -9.664 4.578 1 94.62 78 ASP B C 1
ATOM 1362 O O . ASP B 1 78 ? 10.664 -8.805 4.336 1 94.62 78 ASP B O 1
ATOM 1366 N N . ALA B 1 79 ? 8.68 -9.695 4.043 1 94 79 ALA B N 1
ATOM 1367 C CA . ALA B 1 79 ? 8.281 -8.617 3.145 1 94 79 ALA B CA 1
ATOM 1368 C C . ALA B 1 79 ? 8.328 -7.266 3.855 1 94 79 ALA B C 1
ATOM 1370 O O . ALA B 1 79 ? 8.836 -6.285 3.305 1 94 79 ALA B O 1
ATOM 1371 N N . ALA B 1 80 ? 7.832 -7.188 5.059 1 95.62 80 ALA B N 1
ATOM 1372 C CA . ALA B 1 80 ? 7.832 -5.953 5.84 1 95.62 80 ALA B CA 1
ATOM 1373 C C . ALA B 1 80 ? 9.25 -5.445 6.066 1 95.62 80 ALA B C 1
ATOM 1375 O O . ALA B 1 80 ? 9.516 -4.246 5.949 1 95.62 80 ALA B O 1
ATOM 1376 N N . LYS B 1 81 ? 10.086 -6.332 6.352 1 94.81 81 LYS B N 1
ATOM 1377 C CA . LYS B 1 81 ? 11.477 -5.969 6.594 1 94.81 81 LYS B CA 1
ATOM 1378 C C . LYS B 1 81 ? 12.109 -5.355 5.348 1 94.81 81 LYS B C 1
ATOM 1380 O O . LYS B 1 81 ? 12.789 -4.332 5.43 1 94.81 81 LYS B O 1
ATOM 1385 N N . MET B 1 82 ? 11.891 -5.945 4.258 1 91.75 82 MET B N 1
ATOM 1386 C CA . MET B 1 82 ? 12.438 -5.445 3.002 1 91.75 82 MET B CA 1
ATOM 1387 C C . MET B 1 82 ? 11.836 -4.094 2.643 1 91.75 82 MET B C 1
ATOM 1389 O O . MET B 1 82 ? 12.539 -3.193 2.186 1 91.75 82 MET B O 1
ATOM 1393 N N . LEU B 1 83 ? 10.602 -3.984 2.844 1 93.38 83 LEU B N 1
ATOM 1394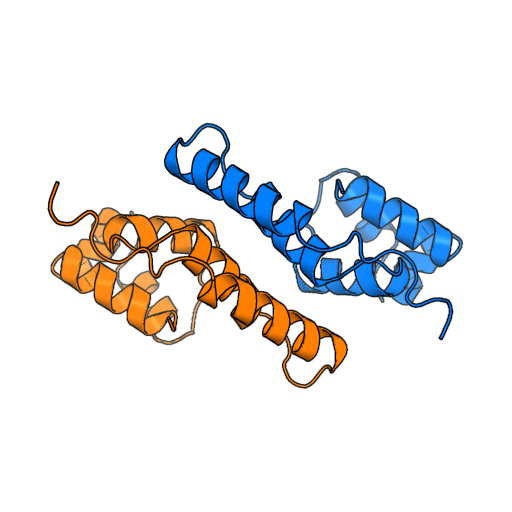 C CA . LEU B 1 83 ? 9.93 -2.721 2.557 1 93.38 83 LEU B CA 1
ATOM 1395 C C . LEU B 1 83 ? 10.422 -1.619 3.488 1 93.38 83 LEU B C 1
ATOM 1397 O O . LEU B 1 83 ? 10.539 -0.46 3.082 1 93.38 83 LEU B O 1
ATOM 1401 N N . ARG B 1 84 ? 10.664 -2.004 4.699 1 93.19 84 ARG B N 1
ATOM 1402 C CA . ARG B 1 84 ? 11.211 -1.026 5.633 1 93.19 84 ARG B CA 1
ATOM 1403 C C . ARG B 1 84 ? 12.57 -0.525 5.16 1 93.19 84 ARG B C 1
ATOM 1405 O O . ARG B 1 84 ? 12.891 0.656 5.316 1 93.19 84 ARG B O 1
ATOM 1412 N N . ALA B 1 85 ? 13.352 -1.403 4.609 1 89.19 85 ALA B N 1
ATOM 1413 C CA . ALA B 1 85 ? 14.648 -1.019 4.062 1 89.19 85 ALA B CA 1
ATOM 1414 C C . ALA B 1 85 ? 14.484 -0.032 2.908 1 89.19 85 ALA B C 1
ATOM 1416 O O . ALA B 1 85 ? 15.305 0.873 2.736 1 89.19 85 ALA B O 1
ATOM 1417 N N . VAL B 1 86 ? 13.477 -0.214 2.166 1 86.56 86 VAL B N 1
ATOM 1418 C CA . VAL B 1 86 ? 13.164 0.697 1.069 1 86.56 86 VAL B CA 1
ATOM 1419 C C . VAL B 1 86 ? 12.82 2.076 1.627 1 86.56 86 VAL B C 1
ATOM 1421 O O . VAL B 1 86 ? 13.312 3.094 1.137 1 86.56 86 VAL B O 1
ATOM 1424 N N . VAL B 1 87 ? 12.016 2.137 2.625 1 89.88 87 VAL B N 1
ATOM 1425 C CA . VAL B 1 87 ? 11.633 3.383 3.279 1 89.88 87 VAL B CA 1
ATOM 1426 C C . VAL B 1 87 ? 12.883 4.086 3.814 1 89.88 87 VAL B C 1
ATOM 1428 O O . VAL B 1 87 ? 13.016 5.305 3.678 1 89.88 87 VAL B O 1
ATOM 1431 N N . ASP B 1 88 ? 13.734 3.277 4.336 1 87.06 88 ASP B N 1
ATOM 1432 C CA . ASP B 1 88 ? 14.945 3.83 4.934 1 87.06 88 ASP B CA 1
ATOM 1433 C C . ASP B 1 88 ? 15.875 4.402 3.865 1 87.06 88 ASP B C 1
ATOM 1435 O O . ASP B 1 88 ? 16.688 5.289 4.148 1 87.06 88 ASP B O 1
ATOM 1439 N N . ALA B 1 89 ? 15.82 3.869 2.717 1 78.69 89 ALA B N 1
ATOM 1440 C CA . ALA B 1 89 ? 16.656 4.32 1.607 1 78.69 89 ALA B CA 1
ATOM 1441 C C . ALA B 1 89 ? 16.141 5.637 1.032 1 78.69 89 ALA B C 1
ATOM 1443 O O . ALA B 1 89 ? 16.875 6.348 0.336 1 78.69 89 ALA B O 1
ATOM 1444 N N . PHE B 1 90 ? 14.766 5.75 1.211 1 75.5 90 PHE B N 1
ATOM 1445 C CA . PHE B 1 90 ? 14.188 6.996 0.723 1 75.5 90 PHE B CA 1
ATOM 1446 C C . PHE B 1 90 ? 14.656 8.18 1.568 1 75.5 90 PHE B C 1
ATOM 1448 O O . PHE B 1 90 ? 14.766 8.062 2.791 1 75.5 90 PHE B O 1
ATOM 1455 N N . PRO B 1 91 ? 15.531 8.969 1.152 1 58.38 91 PRO B N 1
ATOM 1456 C CA . PRO B 1 91 ? 15.938 10.117 1.958 1 58.38 91 PRO B CA 1
ATOM 1457 C C . PRO B 1 91 ? 14.781 10.719 2.758 1 58.38 91 PRO B C 1
ATOM 1459 O O . PRO B 1 91 ? 13.625 10.617 2.348 1 58.38 91 PRO B O 1
ATOM 1462 N N . ASN B 1 92 ? 14.703 10.469 4.09 1 51.75 92 ASN B N 1
ATOM 1463 C CA . ASN B 1 92 ? 13.695 11.203 4.848 1 51.75 92 ASN B CA 1
ATOM 1464 C C . ASN B 1 92 ? 13.234 12.453 4.105 1 51.75 92 ASN B C 1
ATOM 1466 O O . ASN B 1 92 ? 14.016 13.383 3.904 1 51.75 92 ASN B O 1
ATOM 1470 N N . ALA B 1 93 ? 12.57 12.305 3.047 1 44.41 93 ALA B N 1
ATOM 1471 C CA . ALA B 1 93 ? 12.078 13.602 2.584 1 44.41 93 ALA B CA 1
ATOM 1472 C C . ALA B 1 93 ? 11.711 14.5 3.758 1 44.41 93 ALA B C 1
ATOM 1474 O O . ALA B 1 93 ? 10.672 14.312 4.395 1 44.41 93 ALA B O 1
ATOM 1475 N N . GLY B 1 94 ? 12.305 14.742 4.844 1 37.56 94 GLY B N 1
ATOM 1476 C CA . GLY B 1 94 ? 12.062 15.961 5.598 1 37.56 94 GLY B CA 1
ATOM 1477 C C . GLY B 1 94 ? 11.391 17.047 4.773 1 37.56 94 GLY B C 1
ATOM 1478 O O . GLY B 1 94 ? 10.945 16.797 3.65 1 37.56 94 GLY B O 1
ATOM 1479 N N . TYR B 1 95 ? 12.156 18.672 4.824 1 35.53 95 TYR B N 1
ATOM 1480 C CA . TYR B 1 95 ? 12.227 20.094 4.523 1 35.53 95 TYR B CA 1
ATOM 1481 C C . TYR B 1 95 ? 12.125 20.344 3.023 1 35.53 95 TYR B C 1
ATOM 1483 O O . TYR B 1 95 ? 13.023 19.969 2.266 1 35.53 95 TYR B O 1
ATOM 1491 N N . TRP B 1 96 ? 11.227 20.094 2.277 1 34.69 96 TRP B N 1
ATOM 1492 C CA . TRP B 1 96 ? 11.039 21.25 1.408 1 34.69 96 TRP B CA 1
ATOM 1493 C C . TRP B 1 96 ? 11.68 22.484 2.012 1 34.69 96 TRP B C 1
ATOM 1495 O O . TRP B 1 96 ? 10.984 23.391 2.471 1 34.69 96 TRP B O 1
ATOM 1505 N N . ARG B 1 97 ? 12.477 22.562 3.02 1 29.98 97 ARG B N 1
ATOM 1506 C CA . ARG B 1 97 ? 13.18 23.75 3.521 1 29.98 97 ARG B CA 1
ATOM 1507 C C . ARG B 1 97 ? 13.555 24.688 2.383 1 29.98 97 ARG B C 1
ATOM 1509 O O . ARG B 1 97 ? 13.25 25.875 2.434 1 29.98 97 ARG B O 1
ATOM 1516 N N . ARG B 1 98 ? 15.039 25.094 2.256 1 27.27 98 ARG B N 1
ATOM 1517 C CA . ARG B 1 98 ? 15.922 26.234 2.039 1 27.27 98 ARG B CA 1
ATOM 1518 C C . ARG B 1 98 ? 16.188 26.453 0.552 1 27.27 98 ARG B C 1
ATOM 1520 O O . ARG B 1 98 ? 16.938 27.344 0.172 1 27.27 98 ARG B O 1
ATOM 1527 N N . LEU B 1 99 ? 15.914 25.609 -0.572 1 24.47 99 LEU B N 1
ATOM 1528 C CA . LEU B 1 99 ? 16.328 26.641 -1.518 1 24.47 99 LEU B CA 1
ATOM 1529 C C . LEU B 1 99 ? 15.289 27.75 -1.618 1 24.47 99 LEU B C 1
ATOM 1531 O O . LEU B 1 99 ? 14.086 27.484 -1.464 1 24.47 99 LEU B O 1
#

Organism: Delftia acidovorans (strain DSM 14801 / SPH-1) (NCBI:txid398578)

Radius of gyration: 18.43 Å; Cα contacts (8 Å, |Δi|>4): 204; chains: 2; bounding box: 36×52×33 Å

Foldseek 3Di:
DDPLVLLVLLCVLLVHLCSSCVQVVHHSVVSVCVNVVVDDQDLVNQQSSCVSSVFDSVLSVLVSVLVPFDCVDPVSVVVSVVSVVVSVPPPRPDDVPDD/DDPLVLLVLLCVLLVHLCSSCVQVVHHSVVSVCVNVVVDDQDLVNQQSSCVSSVFDSVLSVLVSVLVPFDCVDPVSVVVSVVSVVVSVPPPRPDDVPDD

Solvent-accessible surface area (backbone atoms only — not comparable to full-atom values): 11130 Å² total; per-residue (Å²): 129,59,68,52,57,49,50,50,43,18,20,60,63,52,69,32,62,62,48,33,16,56,74,69,72,49,53,48,66,55,56,51,26,45,61,70,61,77,36,84,78,45,68,71,55,50,51,52,39,23,63,58,39,59,44,46,58,56,51,52,52,54,47,52,54,45,71,72,47,50,71,87,39,64,72,43,33,51,35,37,52,54,50,49,53,51,48,67,67,43,66,80,54,63,78,86,58,87,122,131,58,67,55,57,49,50,50,43,18,20,61,63,52,68,31,62,62,47,32,17,58,76,69,72,49,54,49,66,55,54,51,26,43,61,71,60,76,36,84,78,45,70,71,54,50,50,52,39,22,63,58,40,61,43,45,56,56,48,52,53,54,48,52,54,45,71,72,47,51,71,87,40,66,73,43,32,50,36,36,52,53,51,48,53,50,47,66,66,41,67,77,54,65,76,91,62,79,129

pLDDT: mean 89.57, std 16.85, range [24.39, 98.31]

Secondary structure (DSSP, 8-state):
--HHHHHHHHHHHHSSHHHHHHHHTS-HHHHHHHHHTSS---HHHHHHHHHHHT--HHHHHHHHHHHTS-TTSHHHHHHHHHHHHHHHHS-----S---/--HHHHHHHHHHHHSSHHHHHHHHTS-HHHHHHHHHTSS---HHHHHHHHHHHT--HHHHHHHHHHHTS-TTSHHHHHHHHHHHHHHHHS---------